Protein AF-A0A914PG32-F1 (afdb_monomer)

Sequence (206 aa):
MYRMLFVFPLELIQRDTVREMVRRVAILDPKHPHYILSESFIERFRTASIEEVCNILIYRVSNASNYKHQPPEYCCRDWRFAEMSPGAAVLTGANIELMIGKYSPEEFVDAFMKCAFERPMEKPYEILNTISLILTTLPSHFQEYYIQKQLDIIEFSELTAEDDDPKKMLETFSKNSYTASENRPLAALALLHGFLQHCPVVSFFF

InterPro domains:
  IPR021629 Mediator complex, subunit Med23 [PF11573] (1-201)
  IPR021629 Mediator complex, subunit Med23 [PTHR12691] (3-200)

pLDDT: mean 81.17, std 13.58, range [33.94, 96.81]

Structure (mmCIF, N/CA/C/O backbone):
data_AF-A0A914PG32-F1
#
_entry.id   AF-A0A914PG32-F1
#
loop_
_atom_site.group_PDB
_atom_site.id
_atom_site.type_symbol
_atom_site.label_atom_id
_atom_site.label_alt_id
_atom_site.label_comp_id
_atom_site.label_asym_id
_atom_site.label_entity_id
_atom_site.label_seq_id
_atom_site.pdbx_PDB_ins_code
_atom_site.Cartn_x
_atom_site.Cartn_y
_atom_site.Cartn_z
_atom_site.occupancy
_atom_site.B_iso_or_equiv
_atom_site.auth_seq_id
_atom_site.auth_comp_id
_atom_site.auth_asym_id
_atom_site.auth_atom_id
_atom_site.pdbx_PDB_model_num
ATOM 1 N N . MET A 1 1 ? 3.742 -8.377 -16.004 1.00 81.62 1 MET A N 1
ATOM 2 C CA . MET A 1 1 ? 4.506 -8.688 -14.771 1.00 81.62 1 MET A CA 1
ATOM 3 C C . MET A 1 1 ? 3.603 -8.813 -13.550 1.00 81.6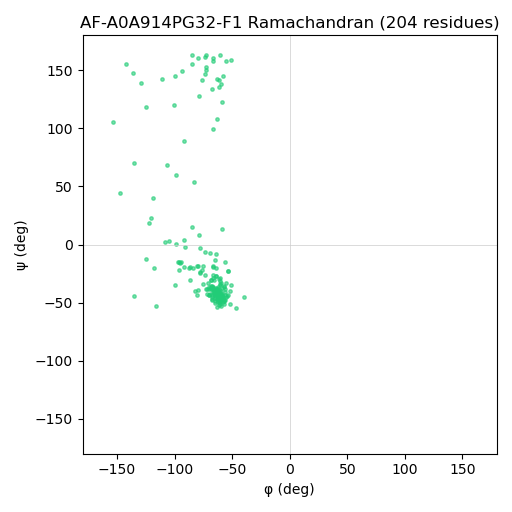2 1 MET A C 1
ATOM 5 O O . MET A 1 1 ? 3.530 -9.901 -13.002 1.00 81.62 1 MET A O 1
ATOM 9 N N . TYR A 1 2 ? 2.862 -7.763 -13.181 1.00 86.44 2 TYR A N 1
ATOM 10 C CA . TYR A 1 2 ? 1.934 -7.774 -12.040 1.00 86.44 2 TYR A CA 1
ATOM 11 C C . TYR A 1 2 ? 1.017 -9.007 -11.983 1.00 86.44 2 TYR A C 1
ATOM 13 O O . TYR A 1 2 ? 1.075 -9.740 -11.009 1.00 86.44 2 TYR A O 1
ATOM 21 N N . ARG A 1 3 ? 0.265 -9.316 -13.052 1.00 85.56 3 ARG A N 1
ATOM 22 C CA . ARG A 1 3 ? -0.642 -10.487 -13.076 1.00 85.56 3 ARG A CA 1
ATOM 23 C C . ARG A 1 3 ? 0.054 -11.822 -12.806 1.00 85.56 3 ARG A C 1
ATOM 25 O O . ARG A 1 3 ? -0.526 -12.698 -12.184 1.00 85.56 3 ARG A O 1
ATOM 32 N N . MET A 1 4 ? 1.281 -11.979 -13.294 1.00 85.50 4 MET A N 1
ATOM 33 C CA . MET A 1 4 ? 2.062 -13.196 -13.077 1.00 85.50 4 MET A CA 1
ATOM 34 C C . MET A 1 4 ? 2.431 -13.329 -11.598 1.00 85.50 4 MET A C 1
ATOM 36 O O . MET A 1 4 ? 2.243 -14.391 -11.024 1.00 85.50 4 MET A O 1
ATOM 40 N N . LEU A 1 5 ? 2.895 -12.240 -10.978 1.00 87.44 5 LEU A N 1
ATOM 41 C CA . LEU A 1 5 ? 3.195 -12.217 -9.547 1.00 87.44 5 LEU A CA 1
ATOM 42 C C . LEU A 1 5 ? 1.927 -12.408 -8.712 1.00 87.44 5 LEU A C 1
ATOM 44 O O . LEU A 1 5 ? 1.948 -13.173 -7.768 1.00 87.44 5 LEU A O 1
ATOM 48 N N . PHE A 1 6 ? 0.811 -11.801 -9.106 1.00 87.44 6 PHE A N 1
ATOM 49 C CA . PHE A 1 6 ? -0.450 -11.894 -8.373 1.00 87.44 6 PHE A CA 1
ATOM 50 C C . PHE A 1 6 ? -0.977 -13.333 -8.246 1.00 87.44 6 PHE A C 1
ATOM 52 O O . PHE A 1 6 ? -1.581 -13.685 -7.241 1.00 87.44 6 PHE A O 1
ATOM 59 N N . VAL A 1 7 ? -0.766 -14.160 -9.275 1.00 86.38 7 VAL A N 1
ATOM 60 C CA . VAL A 1 7 ? -1.287 -15.537 -9.340 1.00 86.38 7 VAL A CA 1
ATOM 61 C C . VAL A 1 7 ? -0.293 -16.563 -8.788 1.00 86.38 7 VAL A C 1
ATOM 63 O O . VAL A 1 7 ? -0.672 -17.691 -8.477 1.00 86.38 7 VAL A O 1
ATOM 66 N N . PHE A 1 8 ? 0.989 -16.217 -8.691 1.00 85.12 8 PHE A N 1
ATOM 67 C CA . PHE A 1 8 ? 1.996 -17.155 -8.213 1.00 85.12 8 PHE A CA 1
ATOM 68 C C . PHE A 1 8 ? 1.894 -17.374 -6.697 1.00 85.12 8 PHE A C 1
ATOM 70 O O . PHE A 1 8 ? 1.574 -16.442 -5.963 1.00 85.12 8 PHE A O 1
ATOM 77 N N . PRO A 1 9 ? 2.203 -18.589 -6.206 1.00 84.38 9 PRO A N 1
ATOM 78 C CA . PRO A 1 9 ? 2.321 -18.827 -4.773 1.00 84.38 9 PRO A CA 1
ATOM 79 C C . PRO A 1 9 ? 3.380 -17.913 -4.151 1.00 84.38 9 PRO A C 1
ATOM 81 O O . PRO A 1 9 ? 4.416 -17.642 -4.772 1.00 84.38 9 PRO A O 1
ATOM 84 N N . LEU A 1 10 ? 3.146 -17.467 -2.917 1.00 81.25 10 LEU A N 1
ATOM 85 C CA . LEU A 1 10 ? 4.035 -16.542 -2.211 1.00 81.25 10 LEU A CA 1
ATOM 86 C C . LEU A 1 10 ? 5.468 -17.093 -2.115 1.00 81.25 10 LEU A C 1
ATOM 88 O O . LEU A 1 10 ? 6.436 -16.367 -2.341 1.00 81.25 10 LEU A O 1
ATOM 92 N N . GLU A 1 11 ? 5.608 -18.40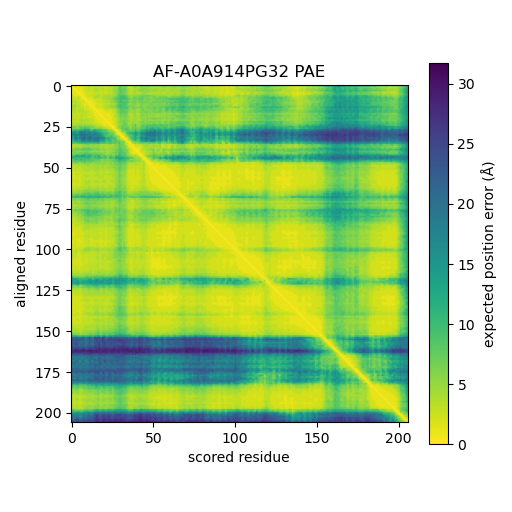3 -1.905 1.00 84.38 11 GLU A N 1
ATOM 93 C CA . GLU A 1 11 ? 6.889 -19.109 -1.810 1.00 84.38 11 GLU A CA 1
ATOM 94 C C . GLU A 1 11 ? 7.684 -19.061 -3.117 1.00 84.38 11 GLU A C 1
ATOM 96 O O . GLU A 1 11 ? 8.911 -19.176 -3.113 1.00 84.38 11 GLU A O 1
ATOM 101 N N . LEU A 1 12 ? 6.996 -18.931 -4.256 1.00 84.31 12 LEU A N 1
ATOM 102 C CA . LEU A 1 12 ? 7.631 -18.779 -5.558 1.00 84.31 12 LEU A CA 1
ATOM 103 C C . LEU A 1 12 ? 8.079 -17.331 -5.775 1.00 84.31 12 LEU A C 1
ATOM 105 O O . LEU A 1 12 ? 9.201 -17.111 -6.230 1.00 84.31 12 LEU A O 1
ATOM 109 N N . ILE A 1 13 ? 7.234 -16.358 -5.426 1.00 83.06 13 ILE A N 1
ATOM 110 C CA . ILE A 1 13 ? 7.521 -14.922 -5.577 1.00 83.06 13 ILE A CA 1
ATOM 111 C C . ILE A 1 13 ? 8.713 -14.500 -4.712 1.00 83.06 13 ILE A C 1
ATOM 113 O O . ILE A 1 13 ? 9.559 -13.722 -5.155 1.00 83.06 13 ILE A O 1
ATOM 117 N N . GLN A 1 14 ? 8.817 -15.053 -3.502 1.00 79.62 14 GLN A N 1
ATOM 118 C CA . GLN A 1 14 ? 9.884 -14.737 -2.553 1.00 79.62 14 GLN A CA 1
ATOM 119 C C . GLN A 1 14 ? 11.249 -15.335 -2.927 1.00 79.62 14 GLN A C 1
ATOM 121 O O . GLN A 1 14 ? 12.25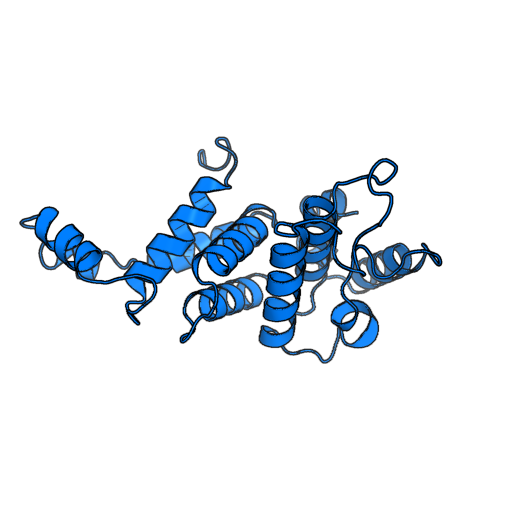1 -15.006 -2.289 1.00 79.62 14 GLN A O 1
ATOM 126 N N . ARG A 1 15 ? 11.338 -16.178 -3.968 1.00 84.75 15 ARG A N 1
ATOM 127 C CA . ARG A 1 15 ? 12.628 -16.709 -4.432 1.00 84.75 15 ARG A CA 1
ATOM 128 C C . ARG A 1 15 ? 13.486 -15.595 -5.020 1.00 84.75 15 ARG A C 1
ATOM 130 O O . ARG A 1 15 ? 13.048 -14.864 -5.908 1.00 84.75 15 ARG A O 1
ATOM 137 N N . ASP A 1 16 ? 14.758 -15.556 -4.632 1.00 81.44 16 ASP A N 1
ATOM 138 C CA . ASP A 1 16 ? 15.719 -14.558 -5.122 1.00 81.44 16 ASP A CA 1
ATOM 139 C C . ASP A 1 16 ? 15.825 -14.523 -6.652 1.00 81.44 16 ASP A C 1
ATOM 141 O O . ASP A 1 16 ? 15.990 -13.457 -7.241 1.00 81.44 16 ASP A O 1
ATOM 145 N N . THR A 1 17 ? 15.662 -15.669 -7.319 1.00 84.44 17 THR A N 1
ATOM 146 C CA . THR A 1 17 ? 15.640 -15.744 -8.786 1.00 84.44 17 THR A CA 1
ATOM 147 C C . THR A 1 17 ? 14.475 -14.960 -9.393 1.00 84.44 17 THR A C 1
ATOM 149 O O . THR A 1 17 ? 14.663 -14.278 -10.399 1.00 84.44 17 THR A O 1
ATOM 152 N N . VAL A 1 18 ? 13.282 -15.026 -8.791 1.00 83.69 18 VAL A N 1
ATOM 153 C CA . VAL A 1 18 ? 12.098 -14.293 -9.267 1.00 83.69 18 VAL A CA 1
ATOM 154 C C . VAL A 1 18 ? 12.260 -12.801 -8.989 1.00 83.69 18 VAL A C 1
ATOM 156 O O . VAL A 1 18 ? 12.021 -11.991 -9.885 1.00 83.69 18 VAL A O 1
ATOM 159 N N . ARG A 1 19 ? 12.761 -12.437 -7.801 1.00 79.25 19 ARG A N 1
ATOM 160 C CA . ARG A 1 19 ? 13.087 -11.044 -7.454 1.00 79.25 19 ARG A CA 1
ATOM 161 C C . ARG A 1 19 ? 14.090 -10.431 -8.435 1.00 79.25 19 ARG A C 1
ATOM 163 O O . ARG A 1 19 ? 13.850 -9.350 -8.969 1.00 79.25 19 ARG A O 1
ATOM 170 N N . GLU A 1 20 ? 15.182 -11.135 -8.732 1.00 79.31 20 GLU A N 1
ATOM 171 C CA . GLU A 1 20 ? 16.203 -10.655 -9.671 1.00 79.31 20 GLU A CA 1
ATOM 172 C C . GLU A 1 20 ? 15.681 -10.597 -11.112 1.00 79.31 20 GLU A C 1
ATOM 174 O O . GLU A 1 20 ? 16.004 -9.661 -11.843 1.00 79.31 20 GLU A O 1
ATOM 179 N N . MET A 1 21 ? 14.836 -11.545 -11.528 1.00 83.44 21 MET A N 1
ATOM 180 C CA . MET A 1 21 ? 14.171 -11.489 -12.831 1.00 83.44 21 MET A CA 1
ATOM 181 C C . MET A 1 21 ? 13.300 -10.235 -12.953 1.00 83.44 21 MET A C 1
ATOM 183 O O . MET A 1 21 ? 13.427 -9.509 -13.935 1.00 83.44 21 MET A O 1
ATOM 187 N N . VAL A 1 22 ? 12.447 -9.952 -11.963 1.00 80.62 22 VAL A N 1
ATOM 188 C CA . VAL A 1 22 ? 11.583 -8.761 -11.964 1.00 80.62 22 VAL A CA 1
ATOM 189 C C . VAL A 1 22 ? 12.416 -7.484 -11.981 1.00 80.62 22 VAL A C 1
ATOM 191 O O . VAL A 1 22 ? 12.135 -6.591 -12.780 1.00 80.62 22 VAL A O 1
ATOM 194 N N . ARG A 1 23 ? 13.489 -7.422 -11.182 1.00 75.31 23 ARG A N 1
ATOM 195 C CA . ARG A 1 23 ? 14.422 -6.289 -11.185 1.00 75.31 23 ARG A CA 1
ATOM 196 C C . ARG A 1 23 ? 15.030 -6.069 -12.569 1.00 75.31 23 ARG A C 1
ATOM 198 O O . ARG A 1 23 ? 15.054 -4.946 -13.060 1.00 75.31 23 ARG A O 1
ATOM 205 N N . ARG A 1 24 ? 15.489 -7.139 -13.226 1.00 77.75 24 ARG A 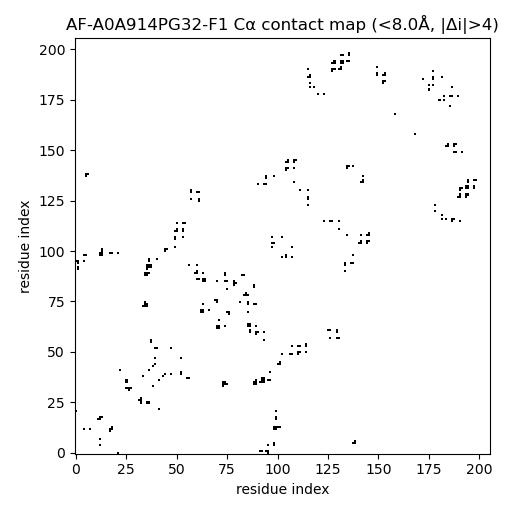N 1
ATOM 206 C CA . ARG A 1 24 ? 16.043 -7.056 -14.584 1.00 77.75 24 ARG A CA 1
ATOM 207 C C . ARG A 1 24 ? 14.995 -6.603 -15.588 1.00 77.75 24 ARG A C 1
ATOM 209 O O . ARG A 1 24 ? 15.276 -5.686 -16.342 1.00 77.75 24 ARG A O 1
ATOM 216 N N . VAL A 1 25 ? 13.794 -7.179 -15.572 1.00 75.75 25 VAL A N 1
ATOM 217 C CA . VAL A 1 25 ? 12.699 -6.780 -16.473 1.00 75.75 25 VAL A CA 1
ATOM 218 C C . VAL A 1 25 ? 12.326 -5.310 -16.289 1.00 75.75 25 VAL A C 1
ATOM 220 O O . VAL A 1 25 ? 12.123 -4.617 -17.279 1.00 75.75 25 VAL A O 1
ATOM 223 N N . ALA A 1 26 ? 12.300 -4.814 -15.053 1.00 68.12 26 ALA A N 1
ATOM 224 C CA . ALA A 1 26 ? 12.005 -3.412 -14.779 1.00 68.12 26 ALA A CA 1
ATOM 225 C C . ALA A 1 26 ? 13.106 -2.445 -15.254 1.00 68.12 26 ALA A C 1
ATOM 227 O O . ALA A 1 26 ? 12.803 -1.324 -15.644 1.00 68.12 26 ALA A O 1
ATOM 228 N N . ILE A 1 27 ? 14.371 -2.878 -15.257 1.00 65.62 27 ILE A N 1
ATOM 229 C CA . ILE A 1 27 ? 15.518 -2.073 -15.718 1.00 65.62 27 ILE A CA 1
ATOM 230 C C . ILE A 1 27 ? 15.743 -2.209 -17.240 1.00 65.62 27 ILE A C 1
ATOM 232 O O . ILE A 1 27 ? 16.392 -1.363 -17.851 1.00 65.62 27 ILE A O 1
ATOM 236 N N . LEU A 1 28 ? 15.202 -3.258 -17.872 1.00 60.03 28 LEU A N 1
ATOM 237 C CA . LEU A 1 28 ? 15.364 -3.548 -19.302 1.00 60.03 28 LEU A CA 1
ATOM 238 C C . LEU A 1 28 ? 14.648 -2.563 -20.239 1.00 60.03 28 LEU A C 1
ATOM 240 O O . LEU A 1 28 ? 14.884 -2.644 -21.442 1.00 60.03 28 LEU A O 1
ATOM 244 N N . ASP A 1 29 ? 13.826 -1.635 -19.736 1.00 60.06 29 ASP A N 1
ATOM 245 C CA . ASP A 1 29 ? 13.443 -0.441 -20.498 1.00 60.06 29 ASP A CA 1
ATOM 246 C C . ASP A 1 29 ? 14.429 0.700 -20.182 1.00 60.06 29 ASP A C 1
ATOM 248 O O . ASP A 1 29 ? 14.187 1.490 -19.266 1.00 60.06 29 ASP A O 1
ATOM 252 N N . PRO A 1 30 ? 15.552 0.826 -20.920 1.00 49.50 30 PRO A N 1
ATOM 253 C CA . PRO A 1 30 ? 16.578 1.831 -20.650 1.00 49.50 30 PRO A CA 1
ATOM 254 C C . PRO A 1 30 ? 16.089 3.269 -20.845 1.00 49.50 30 PRO A C 1
ATOM 256 O O . PRO A 1 30 ? 16.779 4.202 -20.443 1.00 49.50 30 PRO A O 1
ATOM 259 N N . LYS A 1 31 ? 14.927 3.476 -21.476 1.00 52.06 31 LYS A N 1
ATOM 260 C CA . LYS A 1 31 ? 14.339 4.810 -21.622 1.00 52.06 31 LYS A CA 1
ATOM 261 C C . LYS A 1 31 ? 13.458 5.173 -20.424 1.00 52.06 31 LYS A C 1
ATOM 263 O O . LYS A 1 31 ? 13.209 6.358 -20.205 1.00 52.06 31 LYS A O 1
ATOM 268 N N . HIS A 1 32 ? 12.995 4.179 -19.660 1.00 57.66 32 HIS A N 1
ATOM 269 C CA . HIS A 1 32 ? 11.940 4.355 -18.668 1.00 57.66 32 HIS A CA 1
ATOM 270 C C . HIS A 1 32 ? 12.051 3.457 -17.405 1.00 57.66 32 HIS A C 1
ATOM 272 O O . HIS A 1 32 ? 11.023 2.968 -16.927 1.00 57.66 32 HIS A O 1
ATOM 278 N N . PRO A 1 33 ? 13.227 3.281 -16.772 1.00 52.94 33 PRO A N 1
ATOM 279 C CA . PRO A 1 33 ? 13.358 2.365 -15.630 1.00 52.94 33 PRO A CA 1
ATOM 280 C C . PRO A 1 33 ? 12.578 2.817 -14.374 1.00 52.94 33 PRO A C 1
ATOM 282 O O . PRO A 1 33 ? 12.148 1.986 -13.578 1.00 52.94 33 PRO A O 1
ATOM 285 N N . HIS A 1 34 ? 12.338 4.124 -14.208 1.00 57.53 34 HIS A N 1
ATOM 286 C CA . HIS A 1 34 ? 11.712 4.715 -13.009 1.00 57.53 34 HIS A CA 1
ATOM 287 C C . HIS A 1 34 ? 10.181 4.839 -13.068 1.00 57.53 34 HIS A C 1
ATOM 289 O O . HIS A 1 34 ? 9.558 5.322 -12.121 1.00 57.53 34 HIS A O 1
ATOM 295 N N . TYR A 1 35 ? 9.557 4.455 -14.185 1.00 64.75 35 TYR A N 1
ATOM 296 C CA . TYR A 1 35 ? 8.135 4.749 -14.392 1.00 64.75 35 TYR A CA 1
ATOM 297 C C . TYR A 1 35 ? 7.191 3.790 -13.674 1.00 64.75 35 TYR A C 1
ATOM 299 O O . TYR A 1 35 ? 6.018 4.098 -13.477 1.00 64.75 35 TYR A O 1
ATOM 307 N N . ILE A 1 36 ? 7.707 2.628 -13.278 1.00 71.88 36 ILE A N 1
ATOM 308 C CA . ILE A 1 36 ? 6.933 1.591 -12.601 1.00 71.88 36 ILE A CA 1
ATOM 309 C C . ILE A 1 36 ? 7.491 1.393 -11.190 1.00 71.88 36 ILE A C 1
ATOM 311 O O . ILE A 1 36 ? 6.750 1.542 -10.225 1.00 71.88 36 ILE A O 1
ATOM 315 N N . LEU A 1 37 ? 8.799 1.164 -11.040 1.00 82.56 37 LEU A N 1
ATOM 316 C CA . LEU A 1 37 ? 9.416 0.953 -9.725 1.00 82.56 37 LEU A CA 1
ATOM 317 C C . LEU A 1 37 ? 9.978 2.248 -9.126 1.00 82.56 37 LEU A C 1
ATOM 319 O O . LEU A 1 37 ? 10.393 3.153 -9.849 1.00 82.56 37 LEU A O 1
ATOM 323 N N . SER A 1 38 ? 9.977 2.345 -7.801 1.00 82.94 38 SER A N 1
ATOM 324 C CA . SER A 1 38 ? 10.553 3.457 -7.055 1.00 82.94 38 SER A CA 1
ATOM 325 C C . SER A 1 38 ? 12.075 3.402 -7.104 1.00 82.94 38 SER A C 1
ATOM 327 O O . SER A 1 38 ? 12.689 2.338 -7.182 1.00 82.94 38 SER A O 1
ATOM 329 N N . GLU A 1 39 ? 12.706 4.568 -7.032 1.00 79.12 39 GLU A N 1
ATOM 330 C CA . GLU A 1 39 ? 14.163 4.665 -6.938 1.00 79.12 39 GLU A CA 1
ATOM 331 C C . GLU A 1 39 ? 14.685 3.985 -5.664 1.00 79.12 39 GLU A C 1
ATOM 333 O O . GLU A 1 39 ? 15.664 3.244 -5.717 1.00 79.12 39 GLU A O 1
ATOM 338 N N . SER A 1 40 ? 13.963 4.113 -4.543 1.00 74.88 40 SER A N 1
ATOM 339 C CA . SER A 1 40 ? 14.295 3.400 -3.305 1.00 74.88 40 SER A CA 1
ATOM 340 C C . SER A 1 40 ? 14.253 1.884 -3.487 1.00 74.88 40 SER A C 1
ATOM 342 O O . SER A 1 40 ? 15.087 1.182 -2.921 1.00 74.88 40 SER A O 1
ATOM 344 N N . PHE A 1 41 ? 13.357 1.358 -4.318 1.00 79.81 41 PHE A N 1
ATOM 345 C CA . PHE A 1 41 ? 13.347 -0.057 -4.663 1.00 79.81 41 PHE A CA 1
ATOM 346 C C . PHE A 1 41 ? 14.493 -0.447 -5.596 1.00 79.81 41 PHE A C 1
ATOM 348 O O . PHE A 1 41 ? 15.074 -1.512 -5.440 1.00 79.81 41 PHE A O 1
ATOM 355 N N . ILE A 1 42 ? 14.863 0.389 -6.561 1.00 75.31 42 ILE A N 1
ATOM 356 C CA . ILE A 1 42 ? 15.950 0.070 -7.497 1.00 75.31 42 ILE A CA 1
ATOM 357 C C . ILE A 1 42 ? 17.314 0.103 -6.791 1.00 75.31 42 ILE A C 1
ATOM 359 O O . ILE A 1 42 ? 18.137 -0.794 -6.991 1.00 75.31 42 ILE A O 1
ATOM 363 N N . GLU A 1 43 ? 17.543 1.111 -5.950 1.00 74.81 43 GLU A N 1
ATOM 364 C CA . GLU A 1 43 ? 18.851 1.401 -5.356 1.00 74.81 43 GLU A CA 1
ATOM 365 C C . GLU A 1 43 ? 18.992 0.886 -3.920 1.00 74.81 43 GLU A C 1
ATOM 367 O O . GLU A 1 43 ? 20.065 0.449 -3.501 1.00 74.81 43 GLU A O 1
ATOM 372 N N . ARG A 1 44 ? 17.901 0.922 -3.149 1.00 71.06 44 ARG A N 1
ATOM 373 C CA . ARG A 1 44 ? 17.889 0.689 -1.696 1.00 71.06 44 ARG A CA 1
ATOM 374 C C . ARG A 1 44 ? 16.971 -0.456 -1.272 1.00 71.06 44 ARG A C 1
ATOM 376 O O . ARG A 1 44 ? 16.696 -0.587 -0.079 1.00 71.06 44 ARG A O 1
ATOM 383 N N . PHE A 1 45 ? 16.585 -1.343 -2.197 1.00 67.69 45 PHE A N 1
ATOM 384 C CA . PHE A 1 45 ? 15.726 -2.511 -1.940 1.00 67.69 45 PHE A CA 1
ATOM 385 C C . PHE A 1 45 ? 16.043 -3.222 -0.618 1.00 67.69 45 PHE A C 1
ATOM 387 O O . PHE A 1 45 ? 15.167 -3.564 0.172 1.00 67.69 45 PHE A O 1
ATOM 394 N N . ARG A 1 46 ? 17.339 -3.438 -0.361 1.00 68.81 46 ARG A N 1
ATOM 395 C CA . ARG A 1 46 ? 17.826 -4.213 0.784 1.00 68.81 46 ARG A CA 1
ATOM 396 C C . ARG A 1 46 ? 17.937 -3.402 2.074 1.00 68.81 46 ARG A C 1
ATOM 398 O O . ARG A 1 46 ? 17.924 -4.000 3.145 1.00 68.81 46 ARG A O 1
ATOM 405 N N . THR A 1 47 ? 18.000 -2.074 2.007 1.00 79.88 47 THR A N 1
ATOM 406 C CA . THR A 1 47 ? 18.371 -1.212 3.145 1.00 79.88 47 THR A CA 1
ATOM 407 C C . THR A 1 47 ? 17.280 -0.246 3.595 1.00 79.88 47 THR A C 1
ATOM 409 O O . THR A 1 47 ? 17.335 0.189 4.739 1.00 79.88 47 THR A O 1
ATOM 412 N N . ALA A 1 48 ? 16.284 0.065 2.758 1.00 85.06 48 ALA A N 1
ATOM 413 C CA . ALA A 1 48 ? 15.147 0.899 3.160 1.00 85.06 48 ALA A CA 1
ATOM 414 C C . ALA A 1 48 ? 14.361 0.246 4.312 1.00 85.06 48 ALA A C 1
ATOM 416 O O . ALA A 1 48 ? 14.214 -0.982 4.322 1.00 85.06 48 ALA A O 1
ATOM 417 N N . SER A 1 49 ? 13.885 1.042 5.276 1.00 90.94 49 SER A N 1
ATOM 418 C CA . SER A 1 49 ? 12.974 0.545 6.316 1.00 90.94 49 SER A CA 1
ATOM 419 C C . SER A 1 49 ? 11.579 0.299 5.738 1.00 90.94 49 SER A C 1
ATOM 421 O O . SER A 1 49 ? 11.245 0.807 4.665 1.00 90.94 49 SER A O 1
ATOM 423 N N . ILE A 1 50 ? 10.745 -0.469 6.438 1.00 93.00 50 ILE A N 1
ATOM 424 C CA . ILE A 1 50 ? 9.393 -0.761 5.957 1.00 93.00 50 ILE A CA 1
ATOM 425 C C . ILE A 1 50 ? 8.516 0.491 5.927 1.00 93.00 50 ILE A C 1
ATOM 427 O O . ILE A 1 50 ? 7.771 0.693 4.970 1.00 93.00 50 ILE A O 1
ATOM 431 N N . GLU A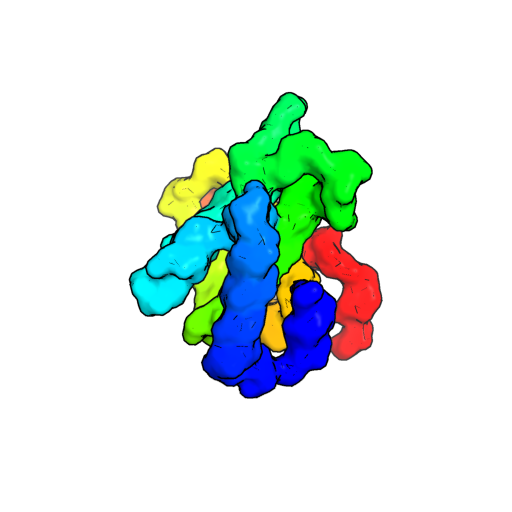 1 51 ? 8.664 1.379 6.913 1.00 91.50 51 GLU A N 1
ATOM 432 C CA . GLU A 1 51 ? 7.961 2.660 6.940 1.00 91.50 51 GLU A CA 1
ATOM 433 C C . GLU A 1 51 ? 8.404 3.576 5.801 1.00 91.50 51 GLU A C 1
ATOM 435 O O . GLU A 1 51 ? 7.570 4.252 5.202 1.00 91.50 51 GLU A O 1
ATOM 440 N N . GLU A 1 52 ? 9.700 3.596 5.473 1.00 90.94 52 GLU A N 1
ATOM 441 C CA . GLU A 1 52 ? 10.213 4.369 4.339 1.00 90.94 52 GLU A CA 1
ATOM 442 C C . GLU A 1 52 ? 9.592 3.865 3.030 1.00 90.94 52 GLU A C 1
ATOM 444 O O . GLU A 1 52 ? 9.082 4.662 2.242 1.00 90.94 52 GLU A O 1
ATOM 449 N N . VAL A 1 53 ? 9.558 2.541 2.831 1.00 92.06 53 VAL A N 1
ATOM 450 C CA . VAL A 1 53 ? 8.926 1.925 1.656 1.00 92.06 53 VAL A CA 1
ATOM 451 C C . VAL A 1 53 ? 7.441 2.290 1.584 1.00 92.06 53 VAL A C 1
ATOM 453 O O . VAL A 1 53 ? 7.000 2.822 0.567 1.00 92.06 53 VAL A O 1
ATOM 456 N N . CYS A 1 54 ? 6.675 2.075 2.657 1.00 94.31 54 CYS A N 1
ATOM 457 C CA . CYS A 1 54 ? 5.234 2.344 2.663 1.00 94.31 54 CYS A CA 1
ATOM 458 C C . CYS A 1 54 ? 4.926 3.820 2.381 1.00 94.31 54 CYS A C 1
ATOM 460 O O . CYS A 1 54 ? 4.090 4.116 1.528 1.00 94.31 54 CYS A O 1
ATOM 462 N N . ASN A 1 55 ? 5.640 4.751 3.023 1.00 92.94 55 ASN A N 1
ATOM 463 C CA . ASN A 1 55 ? 5.444 6.186 2.806 1.00 92.94 55 ASN A CA 1
ATOM 464 C C . ASN A 1 55 ? 5.754 6.607 1.363 1.00 92.94 55 ASN A C 1
ATOM 466 O O . ASN A 1 55 ? 4.987 7.370 0.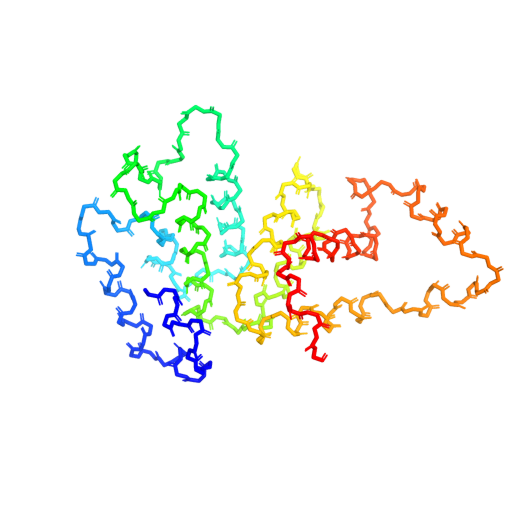772 1.00 92.94 55 ASN A O 1
ATOM 470 N N . ILE A 1 56 ? 6.832 6.085 0.765 1.00 93.12 56 ILE A N 1
ATOM 471 C CA . ILE A 1 56 ? 7.176 6.362 -0.638 1.00 93.12 56 ILE A CA 1
ATOM 472 C C . ILE A 1 56 ? 6.077 5.852 -1.573 1.00 93.12 56 ILE A C 1
ATOM 474 O O . ILE A 1 56 ? 5.664 6.572 -2.485 1.00 93.12 56 ILE A O 1
ATOM 478 N N . LEU A 1 57 ? 5.581 4.631 -1.352 1.00 94.69 57 LEU A N 1
ATOM 479 C CA . LEU A 1 57 ? 4.534 4.045 -2.188 1.00 94.69 57 LEU A CA 1
ATOM 480 C C . LEU A 1 57 ? 3.214 4.816 -2.072 1.00 94.69 57 LEU A C 1
ATOM 482 O O . LEU A 1 57 ? 2.636 5.174 -3.100 1.00 94.69 57 LEU A O 1
ATOM 486 N N . ILE A 1 58 ? 2.782 5.154 -0.852 1.00 95.12 58 ILE A N 1
ATOM 487 C CA . ILE A 1 58 ? 1.587 5.980 -0.615 1.00 95.12 58 ILE A CA 1
ATOM 488 C C . ILE A 1 58 ? 1.731 7.332 -1.318 1.00 95.12 58 ILE A C 1
ATOM 490 O O . ILE A 1 58 ? 0.839 7.751 -2.057 1.00 95.12 58 ILE A O 1
ATOM 494 N N . TYR A 1 59 ? 2.866 8.009 -1.135 1.00 93.69 59 TYR A N 1
ATOM 495 C CA . TY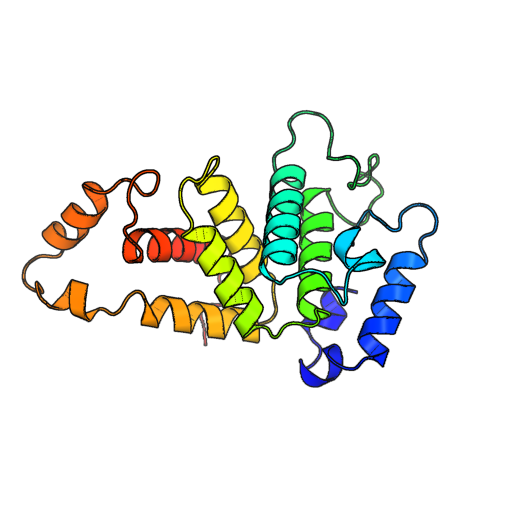R A 1 59 ? 3.121 9.310 -1.747 1.00 93.69 59 TYR A CA 1
ATOM 496 C C . TYR A 1 59 ? 3.057 9.244 -3.277 1.00 93.69 59 TYR A C 1
ATOM 498 O O . TYR A 1 59 ? 2.404 10.079 -3.911 1.00 93.69 59 TYR A O 1
ATOM 506 N N . ARG A 1 60 ? 3.712 8.246 -3.885 1.00 93.38 60 ARG A N 1
ATOM 507 C CA . ARG A 1 60 ? 3.747 8.090 -5.345 1.00 93.38 60 ARG A CA 1
ATOM 508 C C . ARG A 1 60 ? 2.360 7.804 -5.912 1.00 93.38 60 ARG A C 1
ATOM 510 O O . ARG A 1 60 ? 1.947 8.477 -6.855 1.00 93.38 60 ARG A O 1
ATOM 517 N N . VAL A 1 61 ? 1.627 6.850 -5.335 1.00 95.25 61 VAL A N 1
ATOM 518 C CA . VAL A 1 61 ? 0.283 6.481 -5.813 1.00 95.25 61 VAL A CA 1
ATOM 519 C C . VAL A 1 61 ? -0.700 7.640 -5.635 1.00 95.25 61 VAL A C 1
ATOM 521 O O . VAL A 1 61 ? -1.438 7.958 -6.571 1.00 95.25 61 VAL A O 1
ATOM 524 N N . SER A 1 62 ? -0.677 8.320 -4.483 1.00 94.69 62 SER A N 1
ATOM 525 C CA . SER A 1 62 ? -1.565 9.458 -4.217 1.00 94.69 62 SER A CA 1
ATOM 526 C C . SER A 1 62 ? -1.346 10.594 -5.222 1.00 94.69 62 SER A C 1
ATOM 528 O O . SER A 1 62 ? -2.293 11.067 -5.854 1.00 94.69 62 SER A O 1
ATOM 530 N N . ASN A 1 63 ? -0.092 10.990 -5.458 1.00 93.00 63 ASN A N 1
ATOM 531 C CA . ASN A 1 63 ? 0.220 12.081 -6.384 1.00 93.00 63 ASN A CA 1
ATOM 532 C C . ASN A 1 63 ? -0.033 11.715 -7.851 1.00 93.00 63 ASN A C 1
ATOM 534 O O . ASN A 1 63 ? -0.506 12.553 -8.620 1.00 93.00 63 ASN A O 1
ATOM 538 N N . ALA A 1 64 ? 0.230 10.466 -8.243 1.00 92.88 64 ALA A N 1
ATOM 539 C CA . ALA A 1 64 ? -0.089 9.975 -9.582 1.00 92.88 64 ALA A CA 1
ATOM 540 C C . ALA A 1 64 ? -1.602 9.892 -9.845 1.00 92.88 64 ALA A C 1
ATOM 542 O O . ALA A 1 64 ? -2.016 9.878 -11.003 1.00 92.88 64 ALA A O 1
ATOM 543 N N . SER A 1 65 ? -2.419 9.866 -8.789 1.00 91.38 65 SER A N 1
ATOM 544 C CA . SER A 1 65 ? -3.882 9.813 -8.879 1.00 91.38 65 SER A CA 1
ATOM 545 C C . SER A 1 65 ? -4.552 11.189 -8.774 1.00 91.38 65 SER A C 1
ATOM 547 O O . SER A 1 65 ? -5.665 11.350 -9.263 1.00 91.38 65 SER A O 1
ATOM 549 N N . ASN A 1 66 ? -3.885 12.189 -8.182 1.00 89.81 66 ASN A N 1
ATOM 550 C CA . ASN A 1 66 ? -4.483 13.488 -7.828 1.00 89.81 66 ASN A CA 1
ATOM 551 C C . ASN A 1 66 ? -3.809 14.711 -8.488 1.00 89.81 66 ASN A C 1
ATOM 553 O O . ASN A 1 66 ? -3.894 15.834 -7.982 1.00 89.81 66 ASN A O 1
ATOM 557 N N . TYR A 1 67 ? -3.119 14.535 -9.615 1.00 87.81 67 TYR A N 1
ATOM 558 C CA . TYR A 1 67 ? -2.457 15.644 -10.307 1.00 87.81 67 TYR A CA 1
ATOM 559 C C . TYR A 1 67 ? -3.449 16.534 -11.080 1.00 87.81 67 TYR A C 1
ATOM 561 O O . TYR A 1 67 ? -4.392 16.054 -11.702 1.00 87.81 67 TYR A O 1
ATOM 569 N N . LYS A 1 68 ? -3.226 17.858 -11.075 1.00 84.88 68 LYS A N 1
ATOM 570 C CA . LYS A 1 68 ? -4.152 18.828 -11.699 1.00 84.88 68 LYS A CA 1
ATOM 571 C C . LYS A 1 68 ? -3.971 19.001 -13.207 1.00 84.88 68 LYS A C 1
ATOM 573 O O . LYS A 1 68 ? -4.949 19.183 -13.924 1.00 84.88 68 LYS A O 1
ATOM 578 N N . HIS A 1 69 ? -2.727 19.023 -13.680 1.00 85.00 69 HIS A N 1
ATOM 579 C CA . HIS A 1 69 ? -2.417 19.400 -15.067 1.00 85.00 69 HIS A CA 1
ATOM 580 C C . HIS A 1 69 ? -1.413 18.465 -15.727 1.00 85.00 69 HIS A C 1
ATOM 582 O O . HIS A 1 69 ? -1.609 18.068 -16.871 1.00 85.00 69 HIS A O 1
ATOM 588 N N . GLN A 1 70 ? -0.343 18.115 -15.017 1.00 87.25 70 GLN A N 1
ATOM 589 C CA . GLN A 1 70 ? 0.695 17.224 -15.517 1.00 87.25 70 GLN A CA 1
ATOM 590 C C . GLN A 1 70 ? 0.945 16.117 -14.499 1.00 87.25 70 GLN A C 1
ATOM 592 O O . GLN A 1 70 ? 0.950 16.411 -13.299 1.00 87.25 70 GLN A O 1
ATOM 597 N N . PRO A 1 71 ? 1.128 14.868 -14.953 1.00 87.12 71 PRO A N 1
ATOM 598 C CA . PRO A 1 71 ? 1.454 13.780 -14.054 1.00 87.12 71 PRO A CA 1
ATOM 599 C C . PRO A 1 71 ? 2.859 13.989 -13.455 1.00 87.12 71 PRO A C 1
ATOM 601 O O . PRO A 1 71 ? 3.670 14.716 -14.039 1.00 87.12 71 PRO A O 1
ATOM 604 N N . PRO A 1 72 ? 3.163 13.368 -12.302 1.00 89.12 72 PRO A N 1
ATOM 605 C CA . PRO A 1 72 ? 4.490 13.436 -11.692 1.00 89.12 72 PRO A CA 1
ATOM 606 C C . PRO A 1 72 ? 5.615 12.992 -12.639 1.00 89.12 72 PRO A C 1
ATOM 608 O O . PRO A 1 72 ? 5.382 12.220 -13.564 1.00 89.12 72 PRO A O 1
ATOM 611 N N . GLU A 1 73 ? 6.855 13.419 -12.386 1.00 87.19 73 GLU A N 1
ATOM 612 C CA . GLU A 1 73 ? 7.994 13.136 -13.281 1.00 87.19 73 GLU A CA 1
ATOM 613 C C . GLU A 1 73 ? 8.291 11.641 -13.459 1.00 87.19 73 GLU A C 1
ATOM 615 O O . GLU A 1 73 ? 8.727 11.218 -14.526 1.00 87.19 73 GLU A O 1
ATOM 620 N N . TYR A 1 74 ? 7.982 10.831 -12.444 1.00 85.62 74 TYR A N 1
ATOM 621 C CA . TYR A 1 74 ? 8.075 9.371 -12.491 1.00 85.62 74 TYR A CA 1
ATOM 622 C C . TYR A 1 74 ? 6.896 8.705 -13.223 1.00 85.62 74 TYR A C 1
ATOM 624 O O . TYR A 1 74 ? 6.755 7.490 -13.170 1.00 85.62 74 TYR A O 1
ATOM 632 N N . CYS A 1 75 ? 6.011 9.459 -13.874 1.00 85.75 75 CYS A N 1
ATOM 633 C CA . CYS A 1 75 ? 4.908 8.937 -14.681 1.00 85.75 75 CYS A CA 1
ATOM 634 C C . CYS A 1 75 ? 5.140 9.229 -16.164 1.00 85.75 75 CYS A C 1
ATOM 636 O O . CYS A 1 75 ? 5.625 10.300 -16.531 1.00 85.75 75 CYS A O 1
ATOM 638 N N . CYS A 1 76 ? 4.763 8.286 -17.034 1.00 83.06 76 CYS A N 1
ATOM 639 C CA . CYS A 1 76 ? 4.954 8.447 -18.471 1.00 83.06 76 CYS A CA 1
ATOM 640 C C . CYS A 1 76 ? 4.207 9.698 -18.955 1.00 83.06 76 CYS A C 1
ATOM 642 O O . CYS A 1 76 ? 2.993 9.817 -18.770 1.00 83.06 76 CYS A O 1
ATOM 644 N N . ARG A 1 77 ? 4.934 10.638 -19.577 1.00 80.06 77 ARG A N 1
ATOM 645 C CA . ARG A 1 77 ? 4.343 11.896 -20.059 1.00 80.06 77 ARG A CA 1
ATOM 646 C C . ARG A 1 77 ? 3.338 11.655 -21.181 1.00 80.06 77 ARG A C 1
ATOM 648 O O . ARG A 1 77 ? 2.278 12.274 -21.176 1.00 80.06 77 ARG A O 1
ATOM 655 N N . ASP A 1 78 ? 3.645 10.743 -22.105 1.00 83.94 78 ASP A N 1
ATOM 656 C CA . ASP A 1 78 ? 2.734 10.358 -23.188 1.00 83.94 78 ASP A CA 1
ATOM 657 C C . ASP A 1 78 ? 1.993 9.053 -22.869 1.00 83.94 78 ASP A C 1
ATOM 659 O O . ASP A 1 78 ? 2.079 8.050 -23.578 1.00 83.94 78 ASP A O 1
ATOM 663 N N . TRP A 1 79 ? 1.240 9.073 -21.767 1.00 84.25 79 TRP A N 1
ATOM 664 C CA . TRP A 1 79 ? 0.482 7.917 -21.281 1.00 84.25 79 TRP A CA 1
ATOM 665 C C . TRP A 1 79 ? -0.633 7.455 -22.234 1.00 84.25 79 TRP A C 1
ATOM 667 O O . TRP A 1 79 ? -1.194 6.384 -22.037 1.00 84.25 79 TRP A O 1
ATOM 677 N N . ARG A 1 80 ? -0.930 8.212 -23.300 1.00 84.00 80 ARG A N 1
ATOM 678 C CA . ARG A 1 80 ? -1.875 7.808 -24.357 1.00 84.00 80 ARG A CA 1
ATOM 679 C C . ARG A 1 80 ? -1.394 6.583 -25.136 1.00 84.00 80 ARG A C 1
ATOM 681 O O . ARG A 1 80 ? -2.216 5.861 -25.688 1.00 84.00 80 ARG A O 1
ATOM 688 N N . PHE A 1 81 ? -0.079 6.379 -25.195 1.00 85.06 81 PHE A N 1
ATOM 689 C CA . PHE A 1 81 ? 0.550 5.219 -25.830 1.00 85.06 81 PHE A CA 1
ATOM 690 C C . PHE A 1 81 ? 1.163 4.252 -24.812 1.00 85.06 81 PHE A C 1
ATOM 692 O O . PHE A 1 81 ? 1.771 3.256 -25.201 1.00 85.06 81 PHE A O 1
ATOM 699 N N . ALA A 1 82 ? 1.026 4.542 -23.517 1.00 83.44 82 ALA A N 1
ATOM 700 C CA . ALA A 1 82 ? 1.438 3.629 -22.464 1.00 83.44 82 ALA A CA 1
ATOM 701 C C . ALA A 1 82 ? 0.381 2.534 -22.260 1.00 83.44 82 ALA A C 1
ATOM 703 O O . ALA A 1 82 ? -0.787 2.697 -22.605 1.00 83.44 82 ALA A O 1
ATOM 704 N N . GLU A 1 83 ? 0.791 1.425 -21.643 1.00 83.38 83 GLU A N 1
ATOM 705 C CA . GLU A 1 83 ? -0.119 0.331 -21.276 1.00 83.38 83 GLU A CA 1
ATOM 706 C C . GLU A 1 83 ? -1.208 0.790 -20.288 1.00 83.38 83 GLU A C 1
ATOM 708 O O . GLU A 1 83 ? -2.310 0.245 -20.273 1.00 83.38 83 GLU A O 1
ATOM 713 N N . MET A 1 84 ? -0.902 1.790 -19.452 1.00 87.69 84 MET A N 1
ATOM 714 C CA . MET A 1 84 ? -1.752 2.238 -18.352 1.00 87.69 84 MET A CA 1
ATOM 715 C C . MET A 1 84 ? -1.713 3.760 -18.183 1.00 87.69 84 MET A C 1
ATOM 717 O O . MET A 1 84 ? -0.724 4.419 -18.511 1.00 87.69 84 MET A O 1
ATOM 721 N N . SER A 1 85 ? -2.782 4.314 -17.603 1.00 90.44 85 SER A N 1
ATOM 722 C CA . SER A 1 85 ? -2.800 5.701 -17.129 1.00 90.44 85 SER A CA 1
ATOM 723 C C . SER A 1 85 ? -1.829 5.896 -15.948 1.00 90.44 85 SER A C 1
ATOM 725 O O . SER A 1 85 ? -1.480 4.915 -15.287 1.00 90.44 85 SER A O 1
ATOM 727 N N . PRO A 1 86 ? -1.405 7.136 -15.627 1.00 91.00 86 PRO A N 1
ATOM 728 C CA . PRO A 1 86 ? -0.401 7.394 -14.588 1.00 91.00 86 PRO A CA 1
ATOM 729 C C . PRO A 1 86 ? -0.702 6.744 -13.228 1.00 91.00 86 PRO A C 1
ATOM 731 O O . PRO A 1 86 ? 0.135 6.011 -12.706 1.00 91.00 86 PRO A O 1
ATOM 734 N N . GLY A 1 87 ? -1.909 6.937 -12.685 1.00 91.81 87 GLY A N 1
ATOM 735 C CA . GLY A 1 87 ? -2.304 6.333 -11.407 1.00 91.81 87 GLY A CA 1
ATOM 736 C C . GLY A 1 87 ? -2.296 4.801 -11.447 1.00 91.81 87 GLY A C 1
ATOM 737 O O . GLY A 1 87 ? -1.760 4.164 -10.544 1.00 91.81 87 GLY A O 1
ATOM 738 N N . ALA A 1 88 ? -2.807 4.202 -12.529 1.00 91.25 88 ALA A N 1
ATOM 739 C CA . ALA A 1 88 ? -2.831 2.749 -12.696 1.00 91.25 88 ALA A CA 1
ATOM 740 C C . ALA A 1 88 ? -1.422 2.149 -12.849 1.00 91.25 88 ALA A C 1
ATOM 742 O O . ALA A 1 88 ? -1.134 1.100 -12.270 1.00 91.25 88 ALA A O 1
ATOM 743 N N . ALA A 1 89 ? -0.530 2.824 -13.581 1.00 89.69 89 ALA A N 1
ATOM 744 C CA . ALA A 1 89 ? 0.857 2.403 -13.753 1.00 89.69 89 ALA A CA 1
ATOM 745 C C . ALA A 1 89 ? 1.615 2.407 -12.418 1.00 89.69 89 ALA A C 1
ATOM 747 O O . ALA A 1 89 ? 2.265 1.419 -12.071 1.00 89.69 89 ALA A O 1
ATOM 748 N N . VAL A 1 90 ? 1.486 3.488 -11.642 1.00 92.50 90 VAL A N 1
ATOM 749 C CA . VAL A 1 90 ? 2.176 3.635 -10.353 1.00 92.50 90 VAL A CA 1
ATOM 750 C C . VAL A 1 90 ? 1.606 2.687 -9.298 1.00 92.50 90 VAL A C 1
ATOM 752 O O . VAL A 1 90 ? 2.382 2.089 -8.559 1.00 92.50 90 VAL A O 1
ATOM 755 N N . LEU A 1 91 ? 0.286 2.473 -9.262 1.00 94.50 91 LEU A N 1
ATOM 756 C CA . LEU A 1 91 ? -0.335 1.463 -8.395 1.00 94.50 91 LEU A CA 1
ATOM 757 C C . LEU A 1 91 ? 0.165 0.052 -8.727 1.00 94.50 91 LEU A C 1
ATOM 759 O O . LEU A 1 91 ? 0.560 -0.705 -7.843 1.00 94.50 91 LEU A O 1
ATOM 763 N N . THR A 1 92 ? 0.206 -0.287 -10.016 1.00 91.69 92 THR A N 1
ATOM 764 C CA . THR A 1 92 ? 0.725 -1.578 -10.483 1.00 91.69 92 THR A CA 1
ATOM 765 C C . THR A 1 92 ? 2.187 -1.760 -10.078 1.00 91.69 92 THR A C 1
ATOM 767 O O . THR A 1 92 ? 2.572 -2.838 -9.627 1.00 91.69 92 THR A O 1
ATOM 770 N N . GLY A 1 93 ? 2.993 -0.705 -10.207 1.00 90.62 93 GLY A N 1
ATOM 771 C CA . GLY A 1 93 ? 4.379 -0.679 -9.757 1.00 90.62 93 GLY A CA 1
ATOM 772 C C . GLY A 1 93 ? 4.526 -0.890 -8.255 1.00 90.62 93 GLY A C 1
ATOM 773 O O . GLY A 1 93 ? 5.255 -1.790 -7.847 1.00 90.62 93 GLY A O 1
ATOM 774 N N . ALA A 1 94 ? 3.760 -0.155 -7.446 1.00 93.44 94 ALA A N 1
ATOM 775 C CA . ALA A 1 94 ? 3.737 -0.311 -5.994 1.00 93.44 94 ALA A CA 1
ATOM 776 C C . ALA A 1 94 ? 3.407 -1.753 -5.579 1.00 93.44 94 ALA A C 1
ATOM 778 O O . ALA A 1 94 ? 4.112 -2.338 -4.762 1.00 93.44 94 ALA A O 1
ATOM 779 N N . ASN A 1 95 ? 2.402 -2.373 -6.200 1.00 93.38 95 ASN A N 1
ATOM 780 C CA . ASN A 1 95 ? 2.036 -3.756 -5.892 1.00 93.38 95 ASN A CA 1
ATOM 781 C C . ASN A 1 95 ? 3.120 -4.757 -6.288 1.00 93.38 95 ASN A C 1
ATOM 783 O O . ASN A 1 95 ? 3.332 -5.744 -5.589 1.00 93.38 95 ASN A O 1
ATOM 787 N N . ILE A 1 96 ? 3.813 -4.518 -7.405 1.00 90.69 96 ILE A N 1
ATOM 788 C CA . ILE A 1 96 ? 4.976 -5.325 -7.777 1.00 90.69 96 ILE A CA 1
ATOM 789 C C . ILE A 1 96 ? 6.042 -5.209 -6.685 1.00 90.69 96 ILE A C 1
ATOM 791 O O . ILE A 1 96 ? 6.485 -6.241 -6.188 1.00 90.69 96 ILE A O 1
ATOM 795 N N . GLU A 1 97 ? 6.412 -3.989 -6.287 1.00 90.31 97 GLU A N 1
ATOM 796 C CA . GLU A 1 97 ? 7.420 -3.740 -5.247 1.00 90.31 97 GLU A CA 1
ATOM 797 C C . GLU A 1 97 ? 7.077 -4.431 -3.924 1.00 90.31 97 GLU A C 1
ATOM 799 O O . GLU A 1 97 ? 7.957 -5.021 -3.302 1.00 90.31 97 GLU A O 1
ATOM 804 N N . LEU A 1 98 ? 5.806 -4.408 -3.520 1.00 92.31 98 LEU A N 1
ATOM 805 C CA . LEU A 1 98 ? 5.330 -5.077 -2.309 1.00 92.31 98 LEU A CA 1
ATOM 806 C C . LEU A 1 98 ? 5.418 -6.603 -2.431 1.00 92.31 98 LEU A C 1
ATOM 808 O O . LEU A 1 98 ? 5.968 -7.254 -1.549 1.00 92.31 98 LEU A O 1
ATOM 812 N N . MET A 1 99 ? 4.954 -7.180 -3.545 1.00 90.88 99 MET A N 1
ATOM 813 C CA . MET A 1 99 ? 4.976 -8.634 -3.755 1.00 90.88 99 MET A CA 1
ATOM 814 C C . MET A 1 99 ? 6.396 -9.201 -3.806 1.00 90.88 99 MET A C 1
ATOM 816 O O . MET A 1 99 ? 6.654 -10.268 -3.256 1.00 90.88 99 MET A O 1
ATOM 820 N N . ILE A 1 100 ? 7.330 -8.504 -4.461 1.00 87.81 100 ILE A N 1
ATOM 821 C CA . ILE A 1 100 ? 8.735 -8.939 -4.517 1.00 87.81 100 ILE A CA 1
ATOM 822 C C . ILE A 1 100 ? 9.594 -8.346 -3.400 1.00 87.81 100 ILE A C 1
ATOM 824 O O . ILE A 1 100 ? 10.798 -8.605 -3.365 1.00 87.81 100 ILE A O 1
ATOM 828 N N . GLY A 1 101 ? 8.973 -7.589 -2.494 1.00 85.38 101 GLY A N 1
ATOM 829 C CA . GLY A 1 101 ? 9.559 -6.965 -1.319 1.00 85.38 101 GLY A CA 1
ATOM 830 C C . GLY A 1 101 ? 10.361 -7.938 -0.459 1.00 85.38 101 GLY A C 1
ATOM 831 O O . GLY A 1 101 ? 10.191 -9.159 -0.517 1.00 85.38 101 GLY A O 1
ATOM 832 N N . LYS A 1 102 ? 11.270 -7.393 0.353 1.00 85.25 102 LYS A N 1
ATOM 833 C CA . LYS A 1 102 ? 12.001 -8.191 1.350 1.00 85.25 102 LYS A CA 1
ATOM 834 C C . LYS A 1 102 ? 11.167 -8.496 2.601 1.00 85.25 102 LYS A C 1
ATOM 836 O O . LYS A 1 102 ? 11.496 -9.452 3.292 1.00 85.25 102 LYS A O 1
ATOM 841 N N . TYR A 1 103 ? 10.153 -7.677 2.876 1.00 90.69 103 TYR A N 1
ATOM 842 C CA . TYR A 1 103 ? 9.258 -7.816 4.022 1.00 90.69 103 TYR A CA 1
ATOM 843 C C . TYR A 1 103 ? 8.117 -8.781 3.710 1.00 90.69 103 TYR A C 1
ATOM 845 O O . TYR A 1 103 ? 7.770 -8.985 2.541 1.00 90.69 103 TYR A O 1
ATOM 853 N N . SER A 1 104 ? 7.559 -9.385 4.752 1.00 92.06 104 SER A N 1
ATOM 854 C CA . SER A 1 104 ? 6.403 -10.260 4.632 1.00 92.06 104 SER A CA 1
ATOM 855 C C . SER A 1 104 ? 5.118 -9.460 4.366 1.00 92.06 104 SER A C 1
ATOM 857 O O . SER A 1 104 ? 5.067 -8.248 4.611 1.00 92.06 104 SER A O 1
ATOM 859 N N . PRO A 1 105 ? 4.061 -10.119 3.863 1.00 92.94 105 PRO A N 1
ATOM 860 C CA . PRO A 1 105 ? 2.752 -9.495 3.729 1.00 92.94 105 PRO A CA 1
ATOM 861 C C . PRO A 1 105 ? 2.232 -8.871 5.025 1.00 92.94 105 PRO A C 1
ATOM 863 O O . PRO A 1 105 ? 1.743 -7.743 5.012 1.00 92.94 105 PRO A O 1
ATOM 866 N N . GLU A 1 106 ? 2.391 -9.580 6.139 1.00 95.69 106 GLU A N 1
ATOM 867 C CA . GLU A 1 106 ? 1.963 -9.162 7.471 1.00 95.69 106 GLU A CA 1
ATOM 868 C C . GLU A 1 106 ? 2.669 -7.880 7.908 1.00 95.69 106 GLU A C 1
ATOM 870 O O . GLU A 1 106 ? 2.017 -6.920 8.321 1.00 95.69 106 GLU A O 1
ATOM 875 N N . GLU A 1 107 ? 3.995 -7.830 7.740 1.00 95.94 107 GLU A N 1
ATOM 876 C CA . GLU A 1 107 ? 4.788 -6.646 8.066 1.00 95.94 107 GLU A CA 1
ATOM 877 C C . GLU A 1 107 ? 4.322 -5.431 7.248 1.00 95.94 107 GLU A C 1
ATOM 879 O O . GLU A 1 107 ? 4.166 -4.336 7.795 1.00 95.94 107 GLU A O 1
ATOM 884 N N . PHE A 1 108 ? 4.063 -5.607 5.945 1.00 96.25 108 PHE A N 1
ATOM 885 C CA . PHE A 1 108 ? 3.583 -4.517 5.092 1.00 96.25 108 PHE A CA 1
ATOM 886 C C . PHE A 1 108 ? 2.201 -4.022 5.509 1.00 96.25 108 PHE A C 1
ATOM 888 O O . PHE A 1 108 ? 1.983 -2.812 5.569 1.00 96.25 108 PHE A O 1
ATOM 895 N N . VAL A 1 109 ? 1.273 -4.930 5.811 1.00 96.69 109 VAL A N 1
ATOM 896 C CA . VAL A 1 109 ? -0.069 -4.562 6.274 1.00 96.69 109 VAL A CA 1
ATOM 897 C C . VAL A 1 109 ? 0.006 -3.786 7.587 1.00 96.69 109 VAL A C 1
ATOM 899 O O . VAL A 1 109 ? -0.582 -2.708 7.682 1.00 96.69 109 VAL A O 1
ATOM 902 N N . ASP A 1 110 ? 0.771 -4.271 8.568 1.00 95.81 110 ASP A N 1
ATOM 903 C CA . ASP A 1 110 ? 0.930 -3.593 9.857 1.00 95.81 110 ASP A CA 1
ATOM 904 C C . ASP A 1 110 ? 1.557 -2.196 9.682 1.00 95.81 110 ASP A C 1
ATOM 906 O O . ASP A 1 110 ? 1.106 -1.222 10.293 1.00 95.81 110 ASP A O 1
ATOM 910 N N . ALA A 1 111 ? 2.545 -2.060 8.790 1.00 95.94 111 ALA A N 1
ATOM 911 C CA . ALA A 1 111 ? 3.153 -0.773 8.461 1.00 95.94 111 ALA A CA 1
ATOM 912 C C . ALA A 1 111 ? 2.166 0.187 7.773 1.00 95.94 111 ALA A C 1
ATOM 914 O O . ALA A 1 111 ? 2.100 1.361 8.139 1.00 95.94 111 ALA A O 1
ATOM 915 N N . PHE A 1 112 ? 1.348 -0.293 6.832 1.00 96.00 112 PHE A N 1
ATOM 916 C CA . PHE A 1 112 ? 0.301 0.517 6.206 1.00 96.00 112 PHE A CA 1
ATOM 917 C C . PHE A 1 112 ? -0.760 0.971 7.212 1.00 96.00 112 PHE A C 1
ATOM 919 O O . PHE A 1 112 ? -1.165 2.134 7.199 1.00 96.00 112 PHE A O 1
ATOM 926 N N . MET A 1 113 ? -1.186 0.090 8.117 1.00 93.06 113 MET A N 1
ATOM 927 C CA . MET A 1 113 ? -2.135 0.443 9.174 1.00 93.06 113 MET A CA 1
ATOM 928 C C . MET A 1 113 ? -1.542 1.473 10.136 1.00 93.06 113 MET A C 1
ATOM 930 O O . MET A 1 113 ? -2.206 2.452 10.475 1.00 93.06 113 MET A O 1
ATOM 934 N N . LYS A 1 114 ? -0.264 1.328 10.505 1.00 91.88 114 LYS A N 1
ATOM 935 C CA . LYS A 1 114 ? 0.466 2.341 11.277 1.00 91.88 114 LYS A CA 1
ATOM 936 C C . LYS A 1 114 ? 0.460 3.693 10.559 1.00 91.88 114 LYS A C 1
ATOM 938 O O . LYS A 1 114 ? 0.079 4.681 11.179 1.00 91.88 114 LYS A O 1
ATOM 943 N N . CYS A 1 115 ? 0.775 3.733 9.260 1.00 90.38 115 CYS A N 1
ATOM 944 C CA . CYS A 1 115 ? 0.701 4.960 8.460 1.00 90.38 115 CYS A CA 1
ATOM 945 C C . CYS A 1 115 ? -0.711 5.569 8.442 1.00 90.38 115 CYS A C 1
ATOM 947 O O . CYS A 1 115 ? -0.841 6.786 8.489 1.00 90.38 115 CYS A O 1
ATOM 949 N N . ALA A 1 116 ? -1.772 4.756 8.397 1.00 88.56 116 ALA A N 1
ATOM 950 C CA . ALA A 1 116 ? -3.158 5.237 8.436 1.00 88.56 116 ALA A CA 1
ATOM 951 C C . ALA A 1 116 ? -3.549 5.851 9.797 1.00 88.56 116 ALA A C 1
ATOM 953 O O . ALA A 1 116 ? -4.388 6.757 9.873 1.00 88.56 116 ALA A O 1
ATOM 954 N N . PHE A 1 117 ? -2.951 5.363 10.884 1.00 86.69 117 PHE A N 1
ATOM 955 C CA . PHE A 1 117 ? -3.297 5.760 12.251 1.00 86.69 117 PHE A CA 1
ATOM 956 C C . PHE A 1 117 ? -2.380 6.844 12.820 1.00 86.69 117 PHE A C 1
ATOM 958 O O . PHE A 1 117 ? -2.734 7.474 13.814 1.00 86.69 117 PHE A O 1
ATOM 965 N N . GLU A 1 118 ? -1.231 7.089 12.195 1.00 84.50 118 GLU A N 1
ATOM 966 C CA . GLU A 1 118 ? -0.276 8.101 12.634 1.00 84.50 118 GLU A CA 1
ATOM 967 C C . GLU A 1 118 ? -0.871 9.517 12.557 1.00 84.50 118 GLU A C 1
ATOM 969 O O . GLU A 1 118 ? -1.671 9.847 11.673 1.00 84.50 118 GLU A O 1
ATOM 974 N N . ARG A 1 119 ? -0.526 10.359 13.536 1.00 79.56 119 ARG A N 1
ATOM 975 C CA . ARG A 1 119 ? -0.990 11.746 13.660 1.00 79.56 119 ARG A CA 1
ATOM 976 C C . ARG A 1 119 ? 0.188 12.657 14.033 1.00 79.56 119 ARG A C 1
ATOM 978 O O . ARG A 1 119 ? 1.062 12.208 14.773 1.00 79.56 119 ARG A O 1
ATOM 985 N N . PRO A 1 120 ? 0.202 13.931 13.589 1.00 76.88 120 PRO A N 1
ATOM 986 C CA . PRO A 1 120 ? -0.770 14.591 12.707 1.00 76.88 120 PRO A CA 1
ATOM 987 C C . PRO A 1 120 ? -0.660 14.119 11.248 1.00 76.88 120 PRO A C 1
ATOM 989 O O . PRO A 1 120 ? 0.406 13.721 10.795 1.00 76.88 120 PRO A O 1
ATOM 992 N N . MET A 1 121 ? -1.766 14.187 10.501 1.00 76.81 121 MET A N 1
ATOM 993 C CA . MET A 1 121 ? -1.832 13.730 9.109 1.00 76.81 121 MET A CA 1
ATOM 994 C C . MET A 1 121 ? -2.342 14.856 8.202 1.00 76.81 121 MET A C 1
ATOM 996 O O . MET A 1 121 ? -3.465 15.323 8.369 1.00 76.81 121 MET A O 1
ATOM 1000 N N . GLU A 1 122 ? -1.522 15.294 7.242 1.00 75.31 122 GLU A N 1
ATOM 1001 C CA . GLU A 1 122 ? -1.806 16.479 6.414 1.00 75.31 122 GLU A CA 1
ATOM 1002 C C . GLU A 1 122 ? -2.996 16.269 5.459 1.00 75.31 122 GLU A C 1
ATOM 1004 O O . GLU A 1 122 ? -3.805 17.171 5.250 1.00 75.31 122 GLU A O 1
ATOM 1009 N N . LYS A 1 123 ? -3.133 15.058 4.901 1.00 83.50 123 LYS A N 1
ATOM 1010 C CA . LYS A 1 123 ? -4.148 14.708 3.890 1.00 83.50 123 LYS A CA 1
ATOM 1011 C C . LYS A 1 123 ? -4.812 13.368 4.199 1.00 83.50 123 LYS A C 1
ATOM 1013 O O . LYS A 1 123 ? -4.589 12.373 3.504 1.00 83.50 123 LYS A O 1
ATOM 1018 N N . PRO A 1 124 ? -5.629 13.310 5.258 1.00 84.69 124 PRO A N 1
ATOM 1019 C CA . PRO A 1 124 ? -5.956 12.041 5.876 1.00 84.69 124 PRO A CA 1
ATOM 1020 C C . PRO A 1 124 ? -6.874 11.154 5.033 1.00 84.69 124 PRO A C 1
ATOM 1022 O O . PRO A 1 124 ? -6.696 9.940 5.006 1.00 84.69 124 PRO A O 1
ATOM 1025 N N . TYR A 1 125 ? -7.783 11.748 4.261 1.00 86.44 125 TYR A N 1
ATOM 1026 C CA . TYR A 1 125 ? -8.626 11.002 3.324 1.00 86.44 125 TYR A CA 1
ATOM 1027 C C . TYR A 1 125 ? -7.854 10.495 2.101 1.00 86.44 125 TYR A C 1
ATOM 1029 O O . TYR A 1 125 ? -8.089 9.376 1.658 1.00 86.44 125 TYR A O 1
ATOM 1037 N N . GLU A 1 126 ? -6.909 11.282 1.572 1.00 90.12 126 GLU A N 1
ATOM 1038 C CA . GLU A 1 126 ? -6.086 10.862 0.427 1.00 90.12 126 GLU A CA 1
ATOM 1039 C C . GLU A 1 126 ? -5.196 9.670 0.801 1.00 90.12 126 GLU A C 1
ATOM 1041 O O . GLU A 1 126 ? -5.084 8.716 0.029 1.00 90.12 126 GLU A O 1
ATOM 1046 N N . ILE A 1 127 ? -4.607 9.700 2.002 1.00 91.06 127 ILE A N 1
ATOM 1047 C CA . ILE A 1 127 ? -3.770 8.615 2.527 1.00 91.06 127 ILE A CA 1
ATOM 1048 C C . ILE A 1 127 ? -4.601 7.350 2.740 1.00 91.06 127 ILE A C 1
ATOM 1050 O O . ILE A 1 127 ? -4.235 6.306 2.205 1.00 91.06 127 ILE A O 1
ATOM 1054 N N . LEU A 1 128 ? -5.747 7.436 3.430 1.00 91.75 128 LEU A N 1
ATOM 1055 C CA . LEU A 1 128 ? -6.634 6.281 3.619 1.00 91.75 128 LEU A CA 1
ATOM 1056 C C . LEU A 1 128 ? -7.069 5.665 2.293 1.00 91.75 128 LEU A C 1
ATOM 1058 O O . LEU A 1 128 ? -6.993 4.450 2.122 1.00 91.75 128 LEU A O 1
ATOM 1062 N N . ASN A 1 129 ? -7.512 6.502 1.354 1.00 92.94 129 ASN A N 1
ATOM 1063 C CA . ASN A 1 129 ? -7.968 6.047 0.049 1.00 92.94 129 ASN A CA 1
ATOM 1064 C C . ASN A 1 129 ? -6.843 5.343 -0.717 1.00 92.94 129 ASN A C 1
ATOM 1066 O O . ASN A 1 129 ? -7.064 4.301 -1.324 1.00 92.94 129 ASN A O 1
ATOM 1070 N N . THR A 1 130 ? -5.627 5.886 -0.645 1.00 95.94 130 THR A N 1
ATOM 1071 C CA . THR A 1 130 ? -4.449 5.307 -1.298 1.00 95.94 130 THR A CA 1
ATOM 1072 C C . THR A 1 130 ? -4.051 3.972 -0.678 1.00 95.94 130 THR A C 1
ATOM 1074 O O . THR A 1 130 ? -3.846 3.006 -1.407 1.00 95.94 130 THR A O 1
ATOM 1077 N N . ILE A 1 131 ? -3.978 3.891 0.654 1.00 96.19 131 ILE A N 1
ATOM 1078 C CA . ILE A 1 131 ? -3.661 2.642 1.361 1.00 96.19 131 ILE A CA 1
ATOM 1079 C C . ILE A 1 131 ? -4.712 1.579 1.036 1.00 96.19 131 ILE A C 1
ATOM 1081 O O . ILE A 1 131 ? -4.364 0.457 0.683 1.00 96.19 131 ILE A O 1
ATOM 1085 N N . SER A 1 132 ? -5.992 1.947 1.084 1.00 95.31 132 SER A N 1
ATOM 1086 C CA . SER A 1 132 ? -7.100 1.050 0.751 1.00 95.31 132 SER A CA 1
ATOM 1087 C C . SER A 1 132 ? -7.001 0.519 -0.681 1.00 95.31 132 SER A C 1
ATOM 1089 O O . SER A 1 132 ? -7.156 -0.677 -0.920 1.00 95.31 132 SER A O 1
ATOM 1091 N N . LEU A 1 133 ? -6.693 1.392 -1.643 1.00 95.25 133 LEU A N 1
ATOM 1092 C CA . LEU A 1 133 ? -6.521 1.016 -3.045 1.00 95.25 133 LEU A CA 1
ATOM 1093 C C . LEU A 1 133 ? -5.319 0.078 -3.257 1.00 95.25 133 LEU A C 1
ATOM 1095 O O . LEU A 1 133 ? -5.404 -0.869 -4.038 1.00 95.25 133 LEU A O 1
ATOM 1099 N N . ILE A 1 134 ? -4.210 0.306 -2.550 1.00 96.81 134 ILE A N 1
ATOM 1100 C CA . ILE A 1 134 ? -3.047 -0.593 -2.570 1.00 96.81 134 ILE A CA 1
ATOM 1101 C C . ILE A 1 134 ? -3.439 -1.962 -2.003 1.00 96.81 134 ILE A C 1
ATOM 1103 O O . ILE A 1 134 ? -3.293 -2.973 -2.685 1.00 96.81 134 ILE A O 1
ATOM 1107 N N . LEU A 1 135 ? -4.004 -2.005 -0.794 1.00 95.75 135 LEU A N 1
ATOM 1108 C CA . LEU A 1 135 ? -4.357 -3.257 -0.118 1.00 95.75 135 LEU A CA 1
ATOM 1109 C C . LEU A 1 135 ? -5.341 -4.106 -0.935 1.00 95.75 135 LEU A C 1
ATOM 1111 O O . LEU A 1 135 ? -5.135 -5.308 -1.082 1.00 95.75 135 LEU A O 1
ATOM 1115 N N . THR A 1 136 ? -6.367 -3.491 -1.528 1.00 94.56 136 THR A N 1
ATOM 1116 C CA . THR A 1 136 ? -7.370 -4.201 -2.351 1.00 94.56 136 THR A CA 1
ATOM 1117 C C . THR A 1 136 ? -6.821 -4.780 -3.653 1.00 94.56 136 THR A C 1
ATOM 1119 O O . THR A 1 136 ? -7.436 -5.670 -4.242 1.00 94.56 136 THR A O 1
ATOM 1122 N N . THR A 1 137 ? -5.668 -4.298 -4.118 1.00 94.00 137 THR A N 1
ATOM 1123 C CA . THR A 1 137 ? -5.045 -4.743 -5.371 1.00 94.00 137 THR A CA 1
ATOM 1124 C C . THR A 1 137 ? -3.843 -5.667 -5.155 1.00 94.00 137 THR A C 1
ATOM 1126 O O . THR A 1 137 ? -3.227 -6.119 -6.127 1.00 94.00 137 THR A O 1
ATOM 1129 N N . LEU A 1 138 ? -3.534 -6.014 -3.904 1.00 93.50 138 LEU A N 1
ATOM 1130 C CA . LEU A 1 138 ? -2.570 -7.056 -3.546 1.00 93.50 138 LEU A CA 1
ATOM 1131 C C . LEU A 1 138 ? -3.216 -8.453 -3.537 1.00 93.50 138 LEU A C 1
ATOM 1133 O O . LEU A 1 138 ? -4.441 -8.556 -3.521 1.00 93.50 138 LEU A O 1
ATOM 1137 N N . PRO A 1 139 ? -2.431 -9.544 -3.563 1.00 91.62 139 PRO A N 1
ATOM 1138 C CA . PRO A 1 139 ? -2.966 -10.905 -3.459 1.00 91.62 139 PRO A CA 1
ATOM 1139 C C . PRO A 1 139 ? -3.715 -11.183 -2.144 1.00 91.62 139 PRO A C 1
ATOM 1141 O O . PRO A 1 139 ? -3.527 -10.476 -1.152 1.00 91.62 139 PRO A O 1
ATOM 1144 N N . SER A 1 140 ? -4.515 -12.258 -2.116 1.00 89.69 140 SER A N 1
ATOM 1145 C CA . SER A 1 140 ? -5.438 -12.552 -1.005 1.00 89.69 140 SER A CA 1
ATOM 1146 C C . SER A 1 140 ? -4.755 -12.658 0.358 1.00 89.69 140 SER A C 1
ATOM 1148 O O . SER A 1 140 ? -5.291 -12.148 1.327 1.00 89.69 140 SER A O 1
ATOM 1150 N N . HIS A 1 141 ? -3.534 -13.190 0.439 1.00 88.69 141 HIS A N 1
ATOM 1151 C CA . HIS A 1 141 ? -2.807 -13.311 1.706 1.00 88.69 141 HIS A CA 1
ATOM 1152 C C . HIS A 1 141 ? -2.525 -11.960 2.396 1.00 88.69 141 HIS A C 1
ATOM 1154 O O . HIS A 1 141 ? -2.521 -11.894 3.622 1.00 88.69 141 HIS A O 1
ATOM 1160 N N . PHE A 1 142 ? -2.344 -10.863 1.644 1.00 93.62 142 PHE A N 1
ATOM 1161 C CA . PHE A 1 142 ? -2.273 -9.516 2.237 1.00 93.62 142 PHE A CA 1
ATOM 1162 C C . PHE A 1 142 ? -3.645 -9.079 2.764 1.00 93.62 142 PHE A C 1
ATOM 1164 O O . PHE A 1 142 ? -3.757 -8.511 3.849 1.00 93.62 142 PHE A O 1
ATOM 1171 N N . GLN A 1 143 ? -4.692 -9.334 1.978 1.00 93.25 143 GLN A N 1
ATOM 1172 C CA . GLN A 1 143 ? -6.057 -8.901 2.270 1.00 93.25 143 GLN A CA 1
ATOM 1173 C C . GLN A 1 143 ? -6.659 -9.652 3.463 1.00 93.25 143 GLN A C 1
ATOM 1175 O O . GLN A 1 143 ? -7.269 -9.030 4.324 1.00 93.25 143 GLN A O 1
ATOM 1180 N N . GLU A 1 144 ? -6.456 -10.966 3.541 1.00 92.62 144 GLU A N 1
ATOM 1181 C CA . GLU A 1 144 ? -6.919 -11.832 4.628 1.00 92.62 144 GLU A CA 1
ATOM 1182 C C . GLU A 1 144 ? -6.314 -11.396 5.967 1.00 92.62 144 GLU A C 1
ATOM 1184 O O . GLU A 1 144 ? -7.047 -11.182 6.932 1.00 92.62 144 GLU A O 1
ATOM 1189 N N . TYR A 1 145 ? -4.994 -11.165 6.011 1.00 94.81 145 TYR A N 1
ATOM 1190 C CA . TYR A 1 145 ? -4.334 -10.654 7.214 1.00 94.81 145 TYR A CA 1
ATOM 1191 C C . TYR A 1 145 ? -4.838 -9.256 7.593 1.00 94.81 145 TYR A C 1
ATOM 1193 O O . TYR A 1 145 ? -5.106 -8.992 8.764 1.00 94.81 145 TYR A O 1
ATOM 1201 N N . TYR A 1 146 ? -5.029 -8.368 6.611 1.00 94.94 146 TYR A N 1
ATOM 1202 C CA . TYR A 1 146 ? -5.619 -7.050 6.847 1.00 94.94 146 TYR A CA 1
ATOM 1203 C C . TYR A 1 146 ? -7.029 -7.136 7.443 1.00 94.94 146 TYR A C 1
ATOM 1205 O O . TYR A 1 146 ? -7.306 -6.460 8.433 1.00 94.94 146 TYR A O 1
ATOM 1213 N N . ILE A 1 147 ? -7.910 -7.974 6.888 1.00 92.12 147 ILE A N 1
ATOM 1214 C CA . ILE A 1 147 ? -9.267 -8.160 7.416 1.00 92.12 147 ILE A CA 1
ATOM 1215 C C . ILE A 1 147 ? -9.210 -8.715 8.839 1.00 92.12 147 ILE A C 1
ATOM 1217 O O . ILE A 1 147 ? -9.896 -8.184 9.710 1.00 92.12 147 ILE A O 1
ATOM 1221 N N . GLN A 1 148 ? -8.357 -9.706 9.110 1.00 91.19 148 GLN A N 1
ATOM 1222 C CA . GLN A 1 148 ? -8.191 -10.232 10.465 1.00 91.19 148 GLN A CA 1
ATOM 1223 C C . GLN A 1 148 ? -7.756 -9.133 11.444 1.00 91.19 148 GLN A C 1
ATOM 1225 O O . GLN A 1 148 ? -8.367 -8.970 12.494 1.00 91.19 148 GLN A O 1
ATOM 1230 N N . LYS A 1 149 ? -6.778 -8.299 11.070 1.00 90.56 149 LYS A N 1
ATOM 1231 C CA . LYS A 1 149 ? -6.344 -7.160 11.895 1.00 90.56 149 LYS A CA 1
ATOM 1232 C C . LYS A 1 149 ? -7.437 -6.129 12.131 1.00 90.56 149 LYS A C 1
ATOM 1234 O O . LYS A 1 149 ? -7.493 -5.540 13.207 1.00 90.56 149 LYS A O 1
ATOM 1239 N N . GLN A 1 150 ? -8.290 -5.879 11.140 1.00 88.62 150 GLN A N 1
ATOM 1240 C CA . GLN A 1 150 ? -9.447 -5.004 11.316 1.00 88.62 150 GLN A CA 1
ATOM 1241 C C . GLN A 1 150 ? -10.426 -5.586 12.338 1.00 88.62 150 GLN A C 1
ATOM 1243 O O . GLN A 1 150 ? -10.887 -4.846 13.200 1.00 88.62 150 GLN A O 1
ATOM 1248 N N . LEU A 1 151 ? -10.697 -6.893 12.286 1.00 84.44 151 LEU A N 1
ATOM 1249 C CA . LEU A 1 151 ? -11.554 -7.574 13.261 1.00 84.44 151 LEU A CA 1
ATOM 1250 C C . LEU A 1 151 ? -10.958 -7.555 14.675 1.00 84.44 151 LEU A C 1
ATOM 1252 O O . LEU A 1 151 ? -11.700 -7.360 15.630 1.00 84.44 151 LEU A O 1
ATOM 1256 N N . ASP A 1 152 ? -9.636 -7.691 14.806 1.00 84.94 152 ASP A N 1
ATOM 1257 C CA . ASP A 1 152 ? -8.951 -7.626 16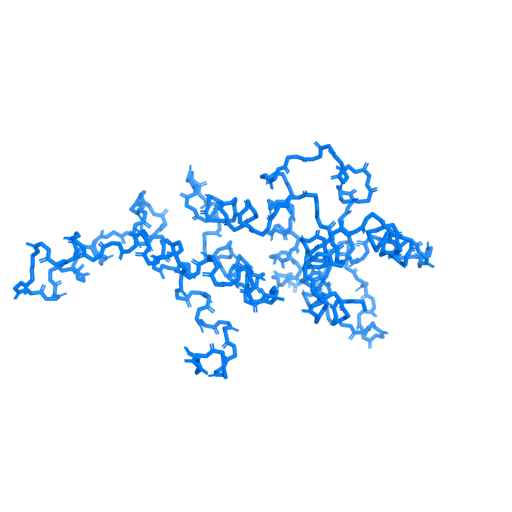.104 1.00 84.94 152 ASP A CA 1
ATOM 1258 C C . ASP A 1 152 ? -8.997 -6.210 16.718 1.00 84.94 152 ASP A C 1
ATOM 1260 O O . ASP A 1 152 ? -9.071 -6.052 17.932 1.00 84.94 152 ASP A O 1
ATOM 1264 N N . ILE A 1 153 ? -8.927 -5.152 15.896 1.00 81.69 153 ILE A N 1
ATOM 1265 C CA . ILE A 1 153 ? -8.995 -3.756 16.379 1.00 81.69 153 ILE A CA 1
ATOM 1266 C C . ILE A 1 153 ? -10.432 -3.339 16.663 1.00 81.69 153 ILE A C 1
ATOM 1268 O O . ILE A 1 153 ? -10.693 -2.620 17.626 1.00 81.69 153 ILE A O 1
ATOM 1272 N N . ILE A 1 154 ? -11.361 -3.774 15.816 1.00 72.19 154 ILE A N 1
ATOM 1273 C CA . ILE A 1 154 ? -12.797 -3.643 16.042 1.00 72.19 154 ILE A CA 1
ATOM 1274 C C . ILE A 1 154 ? -13.208 -4.810 16.946 1.00 72.19 154 ILE A C 1
ATOM 1276 O O . ILE A 1 154 ? -14.097 -5.599 16.630 1.00 72.19 154 ILE A O 1
ATOM 1280 N N . GLU A 1 155 ? -12.524 -4.949 18.081 1.00 65.12 155 GLU A N 1
ATOM 1281 C CA . GLU A 1 155 ? -12.977 -5.851 19.118 1.00 65.12 155 GLU A CA 1
ATOM 1282 C C . GLU A 1 155 ? -14.321 -5.311 19.598 1.00 65.12 155 GLU A C 1
ATOM 1284 O O . GLU A 1 155 ? -14.434 -4.263 20.238 1.00 65.12 155 GLU A O 1
ATOM 1289 N N . PHE A 1 156 ? -15.374 -6.036 19.231 1.00 58.59 156 PHE A N 1
ATOM 1290 C CA . PHE A 1 156 ? -16.746 -5.688 19.558 1.00 58.59 156 PHE A CA 1
ATOM 1291 C C . PHE A 1 156 ? -16.965 -5.533 21.060 1.00 58.59 156 PHE A C 1
ATOM 1293 O O . PHE A 1 156 ? -17.952 -4.926 21.419 1.00 58.59 156 PHE A O 1
ATOM 1300 N N . SER A 1 157 ? -16.060 -5.992 21.926 1.00 54.38 157 SER A N 1
ATOM 1301 C CA . SER A 1 157 ? -16.144 -5.850 23.381 1.00 54.38 157 SER A CA 1
ATOM 1302 C C . SER A 1 157 ? -16.377 -4.401 23.842 1.00 54.38 157 SER A C 1
ATOM 1304 O O . SER A 1 157 ? -17.205 -4.187 24.724 1.00 54.38 157 SER A O 1
ATOM 1306 N N . GLU A 1 158 ? -15.744 -3.402 23.214 1.00 54.84 158 GLU A N 1
ATOM 1307 C CA . GLU A 1 158 ? -15.977 -1.974 23.505 1.00 54.84 158 GLU A CA 1
ATOM 1308 C C . GLU A 1 158 ? -17.325 -1.463 22.957 1.00 54.84 158 GLU A C 1
ATOM 1310 O O . GLU A 1 158 ? -17.905 -0.528 23.506 1.00 54.84 158 GLU A O 1
ATOM 1315 N N . LEU A 1 159 ? -17.846 -2.092 21.897 1.00 55.12 159 LEU A N 1
ATOM 1316 C CA . LEU A 1 159 ? -19.139 -1.776 21.271 1.00 55.12 159 LEU A CA 1
ATOM 1317 C C . LEU A 1 159 ? -20.314 -2.510 21.949 1.00 55.12 159 LEU A C 1
ATOM 1319 O O . LEU A 1 159 ? -21.413 -1.972 22.003 1.00 55.12 159 LEU A O 1
ATOM 1323 N N . THR A 1 160 ? -20.075 -3.706 22.491 1.00 53.97 160 THR A N 1
ATOM 1324 C CA . THR A 1 160 ? -21.053 -4.602 23.128 1.00 53.97 160 THR A CA 1
ATOM 1325 C C . THR A 1 160 ? -21.109 -4.419 24.642 1.00 53.97 160 THR A C 1
ATOM 1327 O O . THR A 1 160 ? -22.044 -4.881 25.285 1.00 53.97 160 THR A O 1
ATOM 1330 N N . ALA A 1 161 ? -20.124 -3.751 25.257 1.00 54.94 161 ALA A N 1
ATOM 1331 C CA . ALA A 1 161 ? -20.174 -3.431 26.687 1.00 54.94 161 ALA A CA 1
ATOM 1332 C C . ALA A 1 161 ? -21.327 -2.466 27.042 1.00 54.94 161 ALA A C 1
ATOM 1334 O O . ALA A 1 161 ? -21.758 -2.435 28.194 1.00 54.94 161 ALA A O 1
ATOM 1335 N N . GLU A 1 162 ? -21.853 -1.723 26.058 1.00 53.44 162 GLU A N 1
ATOM 1336 C CA . GLU A 1 162 ? -23.028 -0.846 26.175 1.00 53.44 162 GLU A CA 1
ATOM 1337 C C . GLU A 1 162 ? -24.181 -1.274 25.239 1.00 53.44 162 GLU A C 1
ATOM 1339 O O . GLU A 1 162 ? -24.846 -0.424 24.643 1.00 53.44 162 GLU A O 1
ATOM 1344 N N . ASP A 1 163 ? -24.430 -2.582 25.107 1.00 50.19 163 ASP A N 1
ATOM 1345 C CA . ASP A 1 163 ? -25.369 -3.217 24.152 1.00 50.19 163 ASP A CA 1
ATOM 1346 C C . ASP A 1 163 ? -26.864 -2.801 24.230 1.00 50.19 163 ASP A C 1
ATOM 1348 O O . ASP A 1 163 ? -27.718 -3.429 23.606 1.00 50.19 163 ASP A O 1
ATOM 1352 N N . ASP A 1 164 ? -27.225 -1.727 24.935 1.00 56.31 164 ASP A N 1
ATOM 1353 C CA . ASP A 1 164 ? -28.618 -1.273 25.046 1.00 56.31 164 ASP A CA 1
ATOM 1354 C C . ASP A 1 164 ? -29.016 -0.173 24.035 1.00 56.31 164 ASP A C 1
ATOM 1356 O O . ASP A 1 164 ? -30.213 0.049 23.837 1.00 56.31 164 ASP A O 1
ATOM 1360 N N . ASP A 1 165 ? -28.081 0.527 23.365 1.00 65.75 165 ASP A N 1
ATOM 1361 C CA . ASP A 1 165 ? -28.452 1.525 22.336 1.00 65.75 165 ASP A CA 1
ATOM 1362 C C . ASP A 1 165 ? -27.375 1.775 21.248 1.00 65.75 165 ASP A C 1
ATOM 1364 O O . ASP A 1 165 ? -26.427 2.539 21.471 1.00 65.75 165 ASP A O 1
ATOM 1368 N N . PRO A 1 166 ? -27.566 1.263 20.012 1.00 66.75 166 PRO A N 1
ATOM 1369 C CA . PRO A 1 166 ? -26.710 1.545 18.853 1.00 66.75 166 PRO A CA 1
ATOM 1370 C C . PRO A 1 166 ? -26.514 3.040 18.550 1.00 66.75 166 PRO A C 1
ATOM 1372 O O . PRO A 1 166 ? -25.524 3.427 17.922 1.00 66.75 166 PRO A O 1
ATOM 1375 N N . LYS A 1 167 ? -27.430 3.917 18.990 1.00 69.12 167 LYS A N 1
ATOM 1376 C CA . LYS A 1 167 ? -27.263 5.367 18.829 1.00 69.12 167 LYS A CA 1
ATOM 1377 C C . LYS A 1 167 ? -26.123 5.909 19.674 1.00 69.12 167 LYS A C 1
ATOM 1379 O O . LYS A 1 167 ? -25.434 6.801 19.199 1.00 69.12 167 LYS A O 1
ATOM 1384 N N . LYS A 1 168 ? -25.880 5.379 20.876 1.00 64.62 168 LYS A N 1
ATOM 1385 C CA . LYS A 1 168 ? -24.778 5.838 21.740 1.00 64.62 168 LYS A CA 1
ATOM 1386 C C . LYS A 1 168 ? -23.417 5.514 21.135 1.00 64.62 168 LYS A C 1
ATOM 1388 O O . LYS A 1 168 ? -22.534 6.367 21.106 1.00 64.62 168 LYS A O 1
ATOM 1393 N N . MET A 1 169 ? -23.291 4.327 20.550 1.00 63.75 169 MET A N 1
ATOM 1394 C CA . MET A 1 169 ? -22.130 3.931 19.757 1.00 63.75 169 MET A CA 1
ATOM 1395 C C . MET A 1 169 ? -21.890 4.905 18.588 1.00 63.75 169 MET A C 1
ATOM 1397 O O . MET A 1 169 ? -20.794 5.447 18.430 1.00 63.75 169 MET A O 1
ATOM 1401 N N . LEU A 1 170 ? -22.923 5.189 17.787 1.00 67.44 170 LEU A N 1
ATOM 1402 C CA . LEU A 1 170 ? -22.833 6.145 16.675 1.00 67.44 170 LEU A CA 1
ATOM 1403 C C . LEU A 1 170 ? -22.610 7.592 17.151 1.00 67.44 170 LEU A C 1
ATOM 1405 O O . LEU A 1 170 ? -21.971 8.384 16.458 1.00 67.44 170 LEU A O 1
ATOM 1409 N N . GLU A 1 171 ? -23.081 7.955 18.343 1.00 66.81 171 GLU A N 1
ATOM 1410 C CA . GLU A 1 171 ? -22.776 9.231 18.986 1.00 66.81 171 GLU A CA 1
ATOM 1411 C C . GLU A 1 171 ? -21.289 9.354 19.332 1.00 66.81 171 GLU A C 1
ATOM 1413 O O . GLU A 1 171 ? -20.701 10.410 19.108 1.00 66.81 171 GLU A O 1
ATOM 1418 N N . THR A 1 172 ? -20.653 8.286 19.814 1.00 64.00 172 THR A N 1
ATOM 1419 C CA . THR A 1 172 ? -19.207 8.260 20.086 1.00 64.00 172 THR A CA 1
ATOM 1420 C C . THR A 1 172 ? -18.391 8.452 18.808 1.00 64.00 172 THR A C 1
ATOM 1422 O O . THR A 1 172 ? -17.398 9.182 18.812 1.00 64.00 172 THR A O 1
ATOM 1425 N N . PHE A 1 173 ? -18.832 7.873 17.688 1.00 64.19 173 PHE A N 1
ATOM 1426 C CA . PHE A 1 173 ? -18.191 8.097 16.390 1.00 64.19 173 PHE A CA 1
ATOM 1427 C C . PHE A 1 173 ? -18.512 9.465 15.780 1.00 64.19 173 PHE A C 1
ATOM 1429 O O . PHE A 1 173 ? -17.647 10.056 15.148 1.00 64.19 173 PHE A O 1
ATOM 1436 N N . SER A 1 174 ? -19.713 10.009 15.988 1.00 61.09 174 SER A N 1
ATOM 1437 C CA . SER A 1 174 ? -20.091 11.324 15.443 1.00 61.09 174 SER A CA 1
ATOM 1438 C C . SER A 1 174 ? -19.519 12.506 16.235 1.00 61.09 174 SER A C 1
ATOM 1440 O O . SER A 1 174 ? -19.317 13.576 15.662 1.00 61.09 174 SER A O 1
ATOM 1442 N N . LYS A 1 175 ? -19.202 12.321 17.526 1.00 57.59 175 LYS A N 1
ATOM 1443 C CA . LYS A 1 175 ? -18.500 13.315 18.363 1.00 57.59 175 LYS A CA 1
ATOM 1444 C C . LYS A 1 175 ? -16.999 13.392 18.060 1.00 57.59 175 LYS A C 1
ATOM 1446 O O . LYS A 1 175 ? -16.378 14.415 18.340 1.00 57.59 175 LYS A O 1
ATOM 1451 N N . ASN A 1 176 ? -16.421 12.340 17.479 1.00 59.34 176 ASN A N 1
ATOM 1452 C CA . ASN A 1 176 ? -15.006 12.271 17.131 1.00 59.34 176 ASN A CA 1
ATOM 1453 C C . ASN A 1 176 ? -14.803 12.544 15.635 1.00 59.34 176 ASN A C 1
ATOM 1455 O O . ASN A 1 176 ? -15.279 11.804 14.784 1.00 59.34 176 ASN A O 1
ATOM 1459 N N . SER A 1 177 ? -14.043 13.586 15.290 1.00 64.38 177 SER A N 1
ATOM 1460 C CA . SER A 1 177 ? -13.592 13.752 13.905 1.00 64.38 177 SER A CA 1
ATOM 1461 C C . SER A 1 177 ? -12.406 12.829 13.635 1.00 64.38 177 SER A C 1
ATOM 1463 O O . SER A 1 177 ? -11.394 12.908 14.336 1.00 64.38 177 SER A O 1
ATOM 1465 N N . TYR A 1 178 ? -12.477 12.022 12.572 1.00 64.19 178 TYR A N 1
ATOM 1466 C CA . TYR A 1 178 ? -11.356 11.193 12.102 1.00 64.19 178 TYR A CA 1
ATOM 1467 C C . TYR A 1 178 ? -10.052 12.002 11.936 1.00 64.19 178 TYR A C 1
ATOM 1469 O O . TYR A 1 178 ? -8.958 11.504 12.212 1.00 64.19 178 TYR A O 1
ATOM 1477 N N . THR A 1 179 ? -10.172 13.269 11.525 1.00 63.66 179 THR A N 1
ATOM 1478 C CA . THR A 1 179 ? -9.036 14.169 11.277 1.00 63.66 179 THR A CA 1
ATOM 1479 C C . THR A 1 179 ? -8.379 14.717 12.543 1.00 63.66 179 THR A C 1
ATOM 1481 O O . THR A 1 179 ? -7.250 15.190 12.466 1.00 63.66 179 THR A O 1
ATOM 1484 N N . ALA A 1 180 ? -9.063 14.669 13.691 1.00 61.62 180 ALA A N 1
ATOM 1485 C CA . ALA A 1 180 ? -8.621 15.315 14.930 1.00 61.62 180 ALA A CA 1
ATOM 1486 C C . ALA A 1 180 ? -8.529 14.365 16.134 1.00 61.62 180 ALA A C 1
ATOM 1488 O O . ALA A 1 180 ? -7.966 14.746 17.155 1.00 61.62 180 ALA A O 1
ATOM 1489 N N . SER A 1 181 ? -9.076 13.149 16.039 1.00 66.31 181 SER A N 1
ATOM 1490 C CA . SER A 1 181 ? -9.040 12.169 17.127 1.00 66.31 181 SER A CA 1
ATOM 1491 C C . SER A 1 181 ? -7.942 11.125 16.916 1.00 66.31 181 SER A C 1
ATOM 1493 O O . SER A 1 181 ? -7.709 10.675 15.792 1.00 66.31 181 SER A O 1
ATOM 1495 N N . GLU A 1 182 ? -7.337 10.679 18.014 1.00 68.44 182 GLU A N 1
ATOM 1496 C CA . GLU A 1 182 ? -6.461 9.498 18.073 1.00 68.44 182 GLU A CA 1
ATOM 1497 C C . GLU A 1 182 ? -7.264 8.195 18.263 1.00 68.44 182 GLU A C 1
ATOM 1499 O O . GLU A 1 182 ? -6.713 7.156 18.624 1.00 68.44 182 GLU A O 1
ATOM 1504 N N . ASN A 1 183 ? -8.585 8.240 18.041 1.00 73.25 183 ASN A N 1
ATOM 1505 C CA . ASN A 1 183 ? -9.474 7.096 18.201 1.00 73.25 183 ASN A CA 1
ATOM 1506 C C . ASN A 1 183 ? -9.146 6.032 17.139 1.00 73.25 183 ASN A C 1
ATOM 1508 O O . ASN A 1 183 ? -9.539 6.137 15.973 1.00 73.25 183 ASN A O 1
ATOM 1512 N N . ARG A 1 184 ? -8.389 5.013 17.561 1.00 75.94 184 ARG A N 1
ATOM 1513 C CA . ARG A 1 184 ? -7.937 3.906 16.712 1.00 75.94 184 ARG A CA 1
ATOM 1514 C C . ARG A 1 184 ? -9.101 3.122 16.092 1.00 75.94 184 ARG A C 1
ATOM 1516 O O . ARG A 1 184 ? -9.041 2.933 14.879 1.00 75.94 184 ARG A O 1
ATOM 1523 N N . PRO A 1 185 ? -10.167 2.747 16.828 1.00 78.62 185 PRO A N 1
ATOM 1524 C CA . PRO A 1 185 ? -11.362 2.148 16.229 1.00 78.62 185 PRO A CA 1
ATOM 1525 C C . PRO A 1 185 ? -11.984 2.983 15.103 1.00 78.62 185 PRO A C 1
ATOM 1527 O O . PRO A 1 185 ? -12.297 2.450 14.041 1.00 78.62 185 PRO A O 1
ATOM 1530 N N . LEU A 1 186 ? -12.111 4.305 15.275 1.00 80.25 186 LEU A N 1
ATOM 1531 C CA . LEU A 1 186 ? -12.649 5.182 14.225 1.00 80.25 186 LEU A CA 1
ATOM 1532 C C . LEU A 1 186 ? -11.741 5.215 12.985 1.00 80.25 186 LEU A C 1
ATOM 1534 O O . LEU A 1 186 ? -12.230 5.208 11.856 1.00 80.25 186 LEU A O 1
ATOM 1538 N N . ALA A 1 187 ? -10.420 5.246 13.178 1.00 81.81 187 ALA A N 1
ATOM 1539 C CA . ALA A 1 187 ? -9.464 5.211 12.076 1.00 81.81 187 ALA A CA 1
ATOM 1540 C C . ALA A 1 187 ? -9.451 3.855 11.352 1.00 81.81 187 ALA A C 1
ATOM 1542 O O . ALA A 1 187 ? -9.367 3.817 10.124 1.00 81.81 187 ALA A O 1
ATOM 1543 N N . ALA A 1 188 ? -9.579 2.759 12.102 1.00 85.94 188 ALA A N 1
ATOM 1544 C CA . ALA A 1 188 ? -9.710 1.407 11.577 1.00 85.94 188 ALA A CA 1
ATOM 1545 C C . ALA A 1 188 ? -10.982 1.269 10.729 1.00 85.94 188 ALA A C 1
ATOM 1547 O O . ALA A 1 188 ? -10.889 0.903 9.561 1.00 85.94 188 ALA A O 1
ATOM 1548 N N . LEU A 1 189 ? -12.136 1.710 11.244 1.00 86.00 189 LEU A N 1
ATOM 1549 C CA . LEU A 1 189 ? -13.400 1.746 10.500 1.00 86.00 189 LEU A CA 1
ATOM 1550 C C . LEU A 1 189 ? -13.312 2.595 9.227 1.00 86.00 189 LEU A C 1
ATOM 1552 O O . LEU A 1 189 ? -13.780 2.171 8.173 1.00 86.00 189 LEU A O 1
ATOM 1556 N N . ALA A 1 190 ? -12.692 3.776 9.294 1.00 86.75 190 ALA A N 1
ATOM 1557 C CA . ALA A 1 190 ? -12.514 4.631 8.122 1.00 86.75 190 ALA A CA 1
ATOM 1558 C C . ALA A 1 190 ? -11.638 3.963 7.045 1.00 86.75 190 ALA A C 1
ATOM 1560 O O . ALA A 1 190 ? -11.950 4.047 5.855 1.00 86.75 190 ALA A O 1
ATOM 1561 N N . LEU A 1 191 ? -10.566 3.275 7.455 1.00 90.50 191 LEU A N 1
ATOM 1562 C CA . LEU A 1 191 ? -9.712 2.512 6.547 1.00 90.50 191 LEU A CA 1
ATOM 1563 C C . LEU A 1 191 ? -10.455 1.302 5.962 1.00 90.50 191 LEU A C 1
ATOM 1565 O O . LEU A 1 191 ? -10.392 1.086 4.756 1.00 90.50 191 LEU A O 1
ATOM 1569 N N . LEU A 1 192 ? -11.202 0.564 6.789 1.00 91.12 192 LEU A N 1
ATOM 1570 C CA . LEU A 1 192 ? -12.024 -0.563 6.351 1.00 91.12 192 LEU A CA 1
ATOM 1571 C C . LEU A 1 192 ? -13.069 -0.110 5.332 1.00 91.12 192 LEU A C 1
ATOM 1573 O O . LEU A 1 192 ? -13.181 -0.714 4.274 1.00 91.12 192 LEU A O 1
ATOM 1577 N N . HIS A 1 193 ? -13.777 0.992 5.581 1.00 89.88 193 HIS A N 1
ATOM 1578 C CA . HIS A 1 193 ? -14.711 1.563 4.608 1.00 89.88 193 HIS A CA 1
ATOM 1579 C C . HIS A 1 193 ? -14.029 1.875 3.272 1.00 89.88 193 HIS A C 1
ATOM 1581 O O . HIS A 1 193 ? -14.574 1.547 2.220 1.00 89.88 193 HIS A O 1
ATOM 1587 N N . GLY A 1 194 ? -12.831 2.466 3.302 1.00 91.75 194 GLY A N 1
ATOM 1588 C CA . GLY A 1 194 ? -12.037 2.697 2.097 1.00 91.75 194 GLY A CA 1
ATOM 1589 C C . GLY A 1 194 ? -11.693 1.396 1.370 1.00 91.75 194 GLY A C 1
ATOM 1590 O O . GLY A 1 194 ? -11.828 1.321 0.151 1.00 91.75 194 GLY A O 1
ATOM 1591 N N . PHE A 1 195 ? -11.292 0.356 2.102 1.00 93.44 195 PHE A N 1
ATOM 1592 C CA . PHE A 1 195 ? -10.994 -0.958 1.537 1.00 93.44 195 PHE A CA 1
ATOM 1593 C C . PHE A 1 195 ? -12.233 -1.569 0.868 1.00 93.44 195 PHE A C 1
ATOM 1595 O O . PHE A 1 195 ? -12.196 -1.882 -0.320 1.00 93.44 195 PHE A O 1
ATOM 1602 N N . LEU A 1 196 ? -13.363 -1.640 1.578 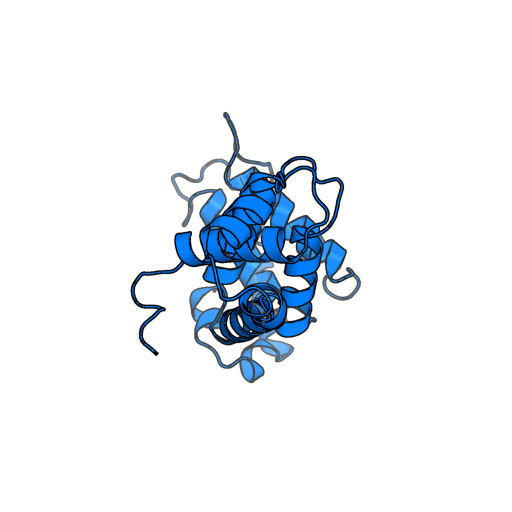1.00 91.88 196 LEU A N 1
ATOM 1603 C CA . LEU A 1 196 ? -14.621 -2.181 1.050 1.00 91.88 196 LEU A CA 1
ATOM 1604 C C . LEU A 1 196 ? -15.121 -1.397 -0.179 1.00 91.88 196 LEU A C 1
ATOM 1606 O O . LEU A 1 196 ? -15.696 -1.987 -1.089 1.00 91.88 196 LEU A O 1
ATOM 1610 N N . GLN A 1 197 ? -14.877 -0.082 -0.229 1.00 92.75 197 GLN A N 1
ATOM 1611 C CA . GLN A 1 197 ? -15.240 0.781 -1.357 1.00 92.75 197 GLN A CA 1
ATOM 1612 C C . GLN A 1 197 ? -14.464 0.447 -2.644 1.00 92.75 197 GLN A C 1
ATOM 1614 O O . GLN A 1 197 ? -14.991 0.660 -3.739 1.00 92.75 197 GLN A O 1
ATOM 1619 N N . HIS A 1 198 ? -13.228 -0.051 -2.521 1.00 91.56 198 HIS A N 1
ATOM 1620 C CA . HIS A 1 198 ? -12.374 -0.439 -3.653 1.00 91.56 198 HIS A CA 1
ATOM 1621 C C . HIS A 1 198 ? -12.435 -1.934 -3.978 1.00 91.56 198 HIS A C 1
ATOM 1623 O O . HIS A 1 198 ? -12.010 -2.341 -5.061 1.00 91.56 198 HIS A O 1
ATOM 1629 N N . CYS A 1 199 ? -12.964 -2.760 -3.074 1.00 86.00 199 CYS A N 1
ATOM 1630 C CA . CYS A 1 199 ? -13.105 -4.190 -3.304 1.00 86.00 199 CYS A CA 1
ATOM 1631 C C . CYS A 1 199 ? -14.027 -4.490 -4.498 1.00 86.00 199 CYS A C 1
ATOM 1633 O O . CYS A 1 199 ? -15.133 -3.950 -4.595 1.00 86.00 199 CYS A O 1
ATOM 1635 N N . PRO A 1 200 ? -13.642 -5.429 -5.380 1.00 74.06 200 PRO A N 1
ATOM 1636 C CA . PRO A 1 200 ? -14.578 -5.997 -6.335 1.00 74.06 200 PRO A CA 1
ATOM 1637 C C . PRO A 1 200 ? -15.732 -6.678 -5.587 1.00 74.06 200 PRO A C 1
ATOM 1639 O O . PRO A 1 200 ? -15.503 -7.431 -4.646 1.00 74.06 200 PRO A O 1
ATOM 1642 N N . VAL A 1 201 ? -16.968 -6.494 -6.059 1.00 58.47 201 VAL A N 1
ATOM 1643 C CA . VAL A 1 201 ? -18.196 -7.093 -5.480 1.00 58.47 201 VAL A CA 1
ATOM 1644 C C . VAL A 1 201 ? -18.108 -8.626 -5.330 1.00 58.47 201 VAL A C 1
ATOM 1646 O O . VAL A 1 201 ? -18.798 -9.217 -4.507 1.00 58.47 201 VAL A O 1
ATOM 1649 N N . VAL A 1 202 ? -17.236 -9.281 -6.100 1.00 53.19 202 VAL A N 1
ATOM 1650 C CA . VAL A 1 202 ? -17.036 -10.739 -6.099 1.00 53.19 202 VAL A CA 1
ATOM 1651 C C . VAL A 1 202 ? -16.160 -11.220 -4.929 1.00 53.19 202 VAL A C 1
ATOM 1653 O O . VAL A 1 202 ? -16.220 -12.391 -4.574 1.00 53.19 202 VAL A O 1
ATOM 1656 N N . SER A 1 203 ? -15.385 -10.339 -4.291 1.00 52.66 203 SER A N 1
ATOM 1657 C CA . SER A 1 203 ? -14.426 -10.707 -3.239 1.00 52.66 203 SER A CA 1
ATOM 1658 C C . SER A 1 203 ? -15.055 -10.987 -1.862 1.00 52.66 203 SER A C 1
ATOM 1660 O O . SER A 1 203 ? -14.333 -11.372 -0.952 1.00 52.66 203 SER A O 1
ATOM 1662 N N . PHE A 1 204 ? -16.375 -10.818 -1.700 1.00 45.09 204 PHE A N 1
ATOM 1663 C CA . PHE A 1 204 ? -17.097 -11.027 -0.427 1.00 45.09 204 PHE A CA 1
ATOM 1664 C C . PHE A 1 204 ? -17.803 -12.382 -0.296 1.00 45.09 204 PHE A C 1
ATOM 1666 O O . PHE A 1 204 ? -18.457 -12.630 0.713 1.00 45.09 204 PHE A O 1
ATOM 1673 N N . PHE A 1 205 ? -17.706 -13.253 -1.302 1.00 33.94 205 PHE A N 1
ATOM 1674 C CA . PHE A 1 205 ? -18.316 -14.583 -1.266 1.00 33.94 205 PHE A CA 1
ATOM 1675 C C . PHE A 1 205 ? -17.252 -15.665 -1.068 1.00 33.94 205 PHE A C 1
ATOM 1677 O O . PHE A 1 205 ? -16.999 -16.445 -1.984 1.00 33.94 205 PHE A O 1
ATOM 1684 N N . PHE A 1 206 ? -16.638 -15.704 0.114 1.00 34.50 206 PHE A N 1
ATOM 1685 C CA . PHE A 1 206 ? -15.917 -16.874 0.618 1.00 34.50 206 PHE A CA 1
ATOM 1686 C C . PHE A 1 206 ? -16.200 -17.049 2.107 1.00 34.50 206 PHE A C 1
ATOM 1688 O O . PHE A 1 206 ? -16.088 -16.043 2.841 1.00 34.50 206 PHE A O 1
#

Solvent-accessible surface area (backbone atoms only — not comparable to full-atom values): 11810 Å² total; per-residue (Å²): 110,55,73,60,59,57,72,47,56,68,79,58,41,67,32,67,70,46,35,52,48,51,54,49,62,48,52,68,40,84,91,53,44,54,39,40,43,54,65,59,56,76,77,31,56,90,72,59,51,70,62,58,51,48,51,52,45,44,53,52,32,39,48,34,64,67,52,91,86,62,70,48,90,55,31,66,86,66,32,90,81,44,99,41,51,48,30,58,34,32,44,48,20,42,45,42,52,55,62,50,37,89,60,54,55,65,58,51,44,54,44,49,52,48,64,63,63,52,76,91,60,95,54,59,67,58,51,30,45,36,50,15,50,51,48,58,70,44,44,65,74,43,41,54,52,46,52,52,52,48,50,66,61,55,46,54,65,79,65,54,74,57,73,85,45,75,64,59,60,50,46,59,54,70,75,44,50,78,92,78,46,85,53,57,56,58,43,49,51,54,36,49,52,34,25,62,72,60,42,62,87,74,76,74,78,123

Mean predicted aligned error: 7.72 Å

Radius of gyration: 18.5 Å; Cα contacts (8 Å, |Δi|>4): 197; chains: 1; bounding box: 48×38×52 Å

Foldseek 3Di:
DLVVLQPDDLVVLQDPVNLVVVLCVLCVPVVQSLLQAHPCCNPVLPPDDLLRLLVVLLVQLLQQVDPDPAGDPSHDRPCVPPPDRSNVRSLSSSQSCVSNGPDDLLSNLVSLLCVLLDPDDPCNLSSLLSSLLSQQSHHVVSVVSNVVVLCVQPVCCVVCVPVPDPVVVVVVLVVDDSNPDSNSNNSSVSSVVSNVVNHDPVVPPD

Organism: NCBI:txid227884

Secondary structure (DSSP, 8-state):
-HHHHHHS-HHHHTSHHHHHHHHHHHHS-TT-TTTTS-HHHHHHTTTS-HHHHHHHHHHHHHHHHS-SSS--TTS-TTTTSSSS-HHHHHHHHHHHHHHT-SS-HHHHHHHHHHHHH-SS-SSHHHHHHHHHHHHHHS-HHHHHHHHHHHHHHS-THHHHTTTT-HHHHHHHHHHS-TTT---HHHHHHHHHHHHHHHS-GGGG--

Nearest PDB structures (foldseek):
  7emf-assembly1_W  TM=8.026E-01  e=4.367E-04  Homo sapiens
  7zjs-assembly1_A  TM=1.885E-01  e=3.243E+00  Homo sapiens
  6zqd-assembly1_JH  TM=2.582E-01  e=6.738E+00  Saccharomyces cerevisiae S288C
  6zqf-assembly1_JH  TM=2.082E-01  e=5.874E+00  Saccharomyces cerevisiae S288C